Protein 6WUG (pdb70)

Sequence (312 aa):
MLREFSFYDVPPAHVPPVSEPLEIACYSLSRDRELLLDDSKLSYYYPPPLFSDLNTGFPNRFHPPKSDPDPISIVKDVLMTKGIQMNSSFLTWRGLITKIMCAPLDPRNHWETYLVMDPTSGIIMMEERTNQDRMCYWGYKFEAISTLPEIWDAQDVVPDEQYCSIVKINIGKSKLILAGEVDCIWDKKPENPNLHYVELKTSKKYPLENYGMRKKLLKYWAQSFLLGIGRIIIGFRDDNGILIEMKELFTHQIPKMLRPYFKPNDWTPNRLLVVLEHALEWIKQTVKQHPPSTEFTLSYTGGSKLVLRQII

Structure (mmCIF, N/CA/C/O backbone):
data_6WUG
#
_entry.id   6WUG
#
_cell.length_a   100.594
_cell.length_b   59.978
_cell.length_c   72.545
_cell.angle_alpha   90.00
_cell.angle_beta   104.67
_cell.angle_gamma   90.00
#
_symmetry.space_group_name_H-M   'C 1 2 1'
#
loop_
_entity.id
_entity.type
_entity.pdbx_description
1 polymer 'Decapping nuclease din1'
2 non-polymer 'MAGNESIUM ION'
3 non-polymer '[(2R,3S,4R,5R)-5-(6-amino-9H-purin-9-yl)-4-hydroxy-3-(phosphonooxy)tetrahydrofuran-2-yl]methyl (2R,3S,4S)-5-(7,8-dimethyl-2,4-dioxo-3,4-dihydrobenzo[g]pteridin-10(2H)-yl)-2,3,4-trihydroxypentyl dihydrogen diphosphate (non-preferred name)'
4 non-polymer 1,2-ETHANEDIOL
5 water water
#
loop_
_atom_site.group_PDB
_atom_site.id
_atom_site.type_symbol
_atom_site.label_atom_id
_atom_site.label_alt_id
_atom_site.label_comp_id
_atom_site.label_asym_id
_atom_site.label_entity_id
_atom_site.label_seq_id
_atom_site.pdbx_PDB_ins_code
_atom_site.Cartn_x
_atom_site.Cartn_y
_atom_site.Cartn_z
_atom_site.occupancy
_atom_site.B_iso_or_equiv
_atom_site.auth_seq_id
_atom_site.auth_comp_id
_atom_site.auth_asym_id
_atom_site.auth_atom_id
_atom_site.pdbx_PDB_model_num
ATOM 1 N N . MET A 1 21 ? 2.983 11.051 42.008 1.00 39.31 1 MET A N 1
ATOM 2 C CA . MET A 1 21 ? 4.014 12.040 41.686 1.00 41.94 1 MET A CA 1
ATOM 3 C C . MET A 1 21 ? 4.691 11.737 40.340 1.00 42.02 1 MET A C 1
ATOM 4 O O . MET A 1 21 ? 5.295 10.681 40.163 1.00 39.91 1 MET A O 1
ATOM 9 N N . LEU A 1 22 ? 4.599 12.677 39.404 1.00 38.53 2 LEU A N 1
ATOM 10 C CA . LEU A 1 22 ? 5.134 12.504 38.059 1.00 42.73 2 LEU A CA 1
ATOM 11 C C . LEU A 1 22 ? 6.224 13.529 37.784 1.00 42.37 2 LEU A C 1
ATOM 12 O O . LEU A 1 22 ? 6.179 14.654 38.280 1.00 36.18 2 LEU A O 1
ATOM 17 N N . ARG A 1 23 ? 7.205 13.124 36.985 1.00 40.06 3 ARG A N 1
ATOM 18 C CA . ARG A 1 23 ? 8.189 14.034 36.417 1.00 39.91 3 ARG A CA 1
ATOM 19 C C . ARG A 1 23 ? 8.000 14.000 34.911 1.00 42.56 3 ARG A C 1
ATOM 20 O O . ARG A 1 23 ? 7.836 12.919 34.333 1.00 40.01 3 ARG A O 1
ATOM 28 N N . GLU A 1 24 ? 7.997 15.172 34.279 1.00 44.49 4 GLU A N 1
ATOM 29 C CA . GLU A 1 24 ? 7.672 15.280 32.867 1.00 41.65 4 GLU A CA 1
ATOM 30 C C . GLU A 1 24 ? 8.772 16.016 32.121 1.00 45.40 4 GLU A C 1
ATOM 31 O O . GLU A 1 24 ? 9.408 16.930 32.664 1.00 39.34 4 GLU A O 1
ATOM 37 N N . PHE A 1 25 ? 8.996 15.598 30.879 1.00 45.01 5 PHE A N 1
ATOM 38 C CA . PHE A 1 25 ? 9.977 16.222 29.997 1.00 42.78 5 PHE A CA 1
ATOM 39 C C . PHE A 1 25 ? 9.276 16.630 28.715 1.00 45.62 5 PHE A C 1
ATOM 40 O O . PHE A 1 25 ? 8.585 15.816 28.093 1.00 41.67 5 PHE A O 1
ATOM 48 N N . SER A 1 26 ? 9.443 17.891 28.329 1.00 44.54 6 SER A N 1
ATOM 49 C CA . SER A 1 26 ? 8.728 18.480 27.210 1.00 49.12 6 SER A CA 1
ATOM 50 C C . SER A 1 26 ? 9.644 18.472 26.002 1.00 50.34 6 SER A C 1
ATOM 51 O O . SER A 1 26 ? 10.758 19.002 26.075 1.00 49.10 6 SER A O 1
ATOM 54 N N . PHE A 1 27 ? 9.186 17.883 24.893 1.00 45.47 7 PHE A N 1
ATOM 55 C CA . PHE A 1 27 ? 9.978 17.979 23.672 1.00 50.25 7 PHE A CA 1
ATOM 56 C C . PHE A 1 27 ? 10.239 19.434 23.317 1.00 53.73 7 PHE A C 1
ATOM 57 O O . PHE A 1 27 ? 11.358 19.806 22.950 1.00 57.44 7 PHE A O 1
ATOM 65 N N . TYR A 1 28 ? 9.213 20.269 23.437 1.00 57.00 8 TYR A N 1
ATOM 66 C CA . TYR A 1 28 ? 9.235 21.627 22.915 1.00 59.76 8 TYR A CA 1
ATOM 67 C C . TYR A 1 28 ? 9.769 22.650 23.911 1.00 61.31 8 TYR A C 1
ATOM 68 O O . TYR A 1 28 ? 10.010 23.798 23.525 1.00 62.32 8 TYR A O 1
ATOM 77 N N . ASP A 1 29 ? 9.987 22.260 25.170 1.00 57.53 9 ASP A N 1
ATOM 78 C CA . ASP A 1 29 ? 10.735 23.099 26.100 1.00 55.44 9 ASP A CA 1
ATOM 79 C C . ASP A 1 29 ? 12.224 23.119 25.803 1.00 60.35 9 ASP A C 1
ATOM 80 O O . ASP A 1 29 ? 12.947 23.896 26.436 1.00 59.58 9 ASP A O 1
ATOM 85 N N . VAL A 1 30 ? 12.714 22.278 24.896 1.00 56.01 10 VAL A N 1
ATOM 86 C CA . VAL A 1 30 ? 14.151 22.253 24.637 1.00 56.97 10 VAL A CA 1
ATOM 87 C C . VAL A 1 30 ? 14.494 23.412 23.709 1.00 58.51 10 VAL A C 1
ATOM 88 O O . VAL A 1 30 ? 13.928 23.524 22.611 1.00 57.81 10 VAL A O 1
ATOM 92 N N . PRO A 1 31 ? 15.407 24.286 24.111 1.00 58.33 11 PRO A N 1
ATOM 93 C CA . PRO A 1 31 ? 15.771 25.421 23.270 1.00 61.82 11 PRO A CA 1
ATOM 94 C C . PRO A 1 31 ? 16.512 24.952 22.034 1.00 63.62 11 PRO A C 1
ATOM 95 O O . PRO A 1 31 ? 17.081 23.849 22.025 1.00 59.68 11 PRO A O 1
ATOM 99 N N . PRO A 1 32 ? 16.522 25.751 20.969 1.00 66.19 12 PRO A N 1
ATOM 100 C CA . PRO A 1 32 ? 17.383 25.432 19.822 1.00 63.42 12 PRO A CA 1
ATOM 101 C C . PRO A 1 32 ? 18.841 25.459 20.246 1.00 61.90 12 PRO A C 1
ATOM 102 O O . PRO A 1 32 ? 19.345 26.473 20.727 1.00 65.51 12 PRO A O 1
ATOM 106 N N . ALA A 1 33 ? 19.516 24.327 20.081 1.00 64.61 13 ALA A N 1
ATOM 107 C CA . ALA A 1 33 ? 20.887 24.170 20.534 1.00 58.92 13 ALA A CA 1
ATOM 108 C C . ALA A 1 33 ? 21.751 23.681 19.382 1.00 63.01 13 ALA A C 1
ATOM 109 O O . ALA A 1 33 ? 21.256 23.290 18.322 1.00 60.35 13 ALA A O 1
ATOM 111 N N . HIS A 1 34 ? 23.060 23.711 19.601 1.00 66.07 14 HIS A N 1
ATOM 112 C CA . HIS A 1 34 ? 23.978 23.090 18.660 1.00 66.05 14 HIS A CA 1
ATOM 113 C C . HIS A 1 34 ? 23.871 21.575 18.773 1.00 58.93 14 HIS A C 1
ATOM 114 O O . HIS A 1 34 ? 23.685 21.034 19.867 1.00 51.89 14 HIS A O 1
ATOM 121 N N . VAL A 1 35 ? 23.980 20.892 17.638 1.00 52.82 15 VAL A N 1
ATOM 122 C CA . VAL A 1 35 ? 23.856 19.431 17.681 1.00 50.92 15 VAL A CA 1
ATOM 123 C C . VAL A 1 35 ? 24.912 18.869 18.626 1.00 46.74 15 VAL A C 1
ATOM 124 O O . VAL A 1 35 ? 26.085 19.287 18.565 1.00 44.45 15 VAL A O 1
ATOM 128 N N . PRO A 1 36 ? 24.566 17.946 19.528 1.00 43.04 16 PRO A N 1
ATOM 129 C CA . PRO A 1 36 ? 25.564 17.447 20.469 1.00 41.47 16 PRO A CA 1
ATOM 130 C C . PRO A 1 36 ? 26.600 16.595 19.761 1.00 42.51 16 PRO A C 1
ATOM 131 O O . PRO A 1 36 ? 26.329 16.016 18.697 1.00 44.24 16 PRO A O 1
ATOM 135 N N . PRO A 1 37 ? 27.811 16.508 20.302 1.00 40.21 17 PRO A N 1
ATOM 136 C CA . PRO A 1 37 ? 28.783 15.560 19.757 1.00 42.64 17 PRO A CA 1
ATOM 137 C C . PRO A 1 37 ? 28.318 14.134 20.003 1.00 43.27 17 PRO A C 1
ATOM 138 O O . PRO A 1 37 ? 27.723 13.823 21.040 1.00 41.97 17 PRO A O 1
ATOM 142 N N . VAL A 1 38 ? 28.591 13.270 19.034 1.00 38.74 18 VAL A N 1
ATOM 143 C CA . VAL A 1 38 ? 28.274 11.852 19.129 1.00 38.51 18 VAL A CA 1
ATOM 144 C C . VAL A 1 38 ? 29.507 11.086 18.694 1.00 37.92 18 VAL A C 1
ATOM 145 O O . VAL A 1 38 ? 29.985 11.277 17.571 1.00 38.22 18 VAL A O 1
ATOM 149 N N . SER A 1 39 ? 30.009 10.214 19.564 1.00 36.52 19 SER A N 1
ATOM 150 C CA . SER A 1 39 ? 31.197 9.443 19.235 1.00 41.39 19 SER A CA 1
ATOM 151 C C . SER A 1 39 ? 30.880 8.349 18.209 1.00 39.10 19 SER A C 1
ATOM 152 O O . SER A 1 39 ? 29.730 7.948 18.008 1.00 35.52 19 SER A O 1
ATOM 155 N N . GLU A 1 40 ? 31.921 7.896 17.524 1.00 40.98 20 GLU A N 1
ATOM 156 C CA . GLU A 1 40 ? 31.804 6.730 16.659 1.00 35.99 20 GLU A CA 1
ATOM 157 C C . GLU A 1 40 ? 31.483 5.501 17.502 1.00 35.78 20 GLU A C 1
ATOM 158 O O . GLU A 1 40 ? 32.287 5.131 18.363 1.00 34.86 20 GLU A O 1
ATOM 164 N N . PRO A 1 41 ? 30.347 4.840 17.295 1.00 30.72 21 PRO A N 1
ATOM 165 C CA . PRO A 1 41 ? 29.992 3.701 18.156 1.00 33.42 21 PRO A CA 1
ATOM 166 C C . PRO A 1 41 ? 31.020 2.590 18.033 1.00 37.60 21 PRO A C 1
ATOM 167 O O . PRO A 1 41 ? 31.320 2.120 16.931 1.00 38.35 21 PRO A O 1
ATOM 171 N N . LEU A 1 42 ? 31.565 2.176 19.172 1.00 33.97 22 LEU A N 1
ATOM 172 C CA . LEU A 1 42 ? 32.647 1.198 19.233 1.00 35.70 22 LEU A CA 1
ATOM 173 C C . LEU A 1 42 ? 32.111 -0.136 19.733 1.00 35.34 22 LEU A C 1
ATOM 174 O O . LEU A 1 42 ? 31.591 -0.220 20.852 1.00 30.17 22 LEU A O 1
ATOM 179 N N . GLU A 1 43 ? 32.264 -1.187 18.932 1.00 34.80 23 GLU A N 1
ATOM 180 C CA . GLU A 1 43 ? 31.818 -2.496 19.388 1.00 35.28 23 GLU A CA 1
ATOM 181 C C . GLU A 1 43 ? 32.734 -2.995 20.503 1.00 38.21 23 GLU A C 1
ATOM 182 O O . GLU A 1 43 ? 33.959 -2.995 20.359 1.00 33.85 23 GLU A O 1
ATOM 188 N N . ILE A 1 44 ? 32.143 -3.385 21.634 1.00 27.78 24 ILE A N 1
ATOM 189 C CA . ILE A 1 44 ? 32.903 -3.965 22.734 1.00 35.11 24 ILE A CA 1
ATOM 190 C C . ILE A 1 44 ? 32.636 -5.454 22.908 1.00 32.76 24 ILE A C 1
ATOM 191 O O . ILE A 1 44 ? 33.447 -6.137 23.548 1.00 34.27 24 ILE A O 1
ATOM 196 N N . ALA A 1 45 ? 31.533 -5.978 22.377 1.00 32.38 25 ALA A N 1
ATOM 197 C CA . ALA A 1 45 ? 31.246 -7.405 22.426 1.00 32.60 25 ALA A CA 1
ATOM 198 C C . ALA A 1 45 ? 30.201 -7.714 21.362 1.00 32.78 25 ALA A C 1
ATOM 199 O O . ALA A 1 45 ? 29.515 -6.820 20.865 1.00 33.62 25 ALA A O 1
ATOM 201 N N . CYS A 1 46 ? 30.086 -8.992 21.012 1.00 30.96 26 CYS A N 1
ATOM 202 C CA . CYS A 1 46 ? 29.012 -9.424 20.129 1.00 29.63 26 CYS A CA 1
ATOM 203 C C . CYS A 1 46 ? 28.581 -10.811 20.563 1.00 27.37 26 CYS A C 1
ATOM 204 O O . CYS A 1 46 ? 29.288 -11.495 21.306 1.00 33.93 26 CYS A O 1
ATOM 207 N N . TYR A 1 47 ? 27.419 -11.232 20.063 1.00 28.32 27 TYR A N 1
ATOM 208 C CA . TYR A 1 47 ? 26.966 -12.595 20.279 1.00 30.53 27 TYR A CA 1
ATOM 209 C C . TYR A 1 47 ? 25.934 -12.984 19.223 1.00 28.99 27 TYR A C 1
ATOM 210 O O . TYR A 1 47 ? 25.388 -12.138 18.506 1.00 29.29 27 TYR A O 1
ATOM 219 N N . SER A 1 48 ? 25.721 -14.288 19.101 1.00 27.43 28 SER A N 1
ATOM 220 C CA . SER A 1 48 ? 24.751 -14.853 18.178 1.00 29.83 28 SER A CA 1
ATOM 221 C C . SER A 1 48 ? 23.654 -15.562 18.961 1.00 31.21 28 SER A C 1
ATOM 222 O O . SER A 1 48 ? 23.889 -16.051 20.063 1.00 33.76 28 SER A O 1
ATOM 225 N N . LEU A 1 49 ? 22.462 -15.632 18.371 1.00 32.28 29 LEU A N 1
ATOM 226 C CA . LEU A 1 49 ? 21.350 -16.427 18.890 1.00 32.33 29 LEU A CA 1
ATOM 227 C C . LEU A 1 49 ? 21.000 -17.475 17.848 1.00 40.33 29 LEU A C 1
ATOM 228 O O . LEU A 1 49 ? 20.595 -17.122 16.734 1.00 36.02 29 LEU A O 1
ATOM 233 N N . SER A 1 50 ? 21.154 -18.753 18.204 1.00 37.17 30 SER A N 1
ATOM 234 C CA . SER A 1 50 ? 20.767 -19.846 17.321 1.00 40.29 30 SER A CA 1
ATOM 235 C C . SER A 1 50 ? 19.264 -19.813 17.055 1.00 44.70 30 SER A C 1
ATOM 236 O O . SER A 1 50 ? 18.508 -19.051 17.667 1.00 46.47 30 SER A O 1
ATOM 239 N N . ARG A 1 51 ? 18.823 -20.668 16.134 1.00 47.16 31 ARG A N 1
ATOM 240 C CA . ARG A 1 51 ? 17.389 -20.779 15.886 1.00 51.90 31 ARG A CA 1
ATOM 241 C C . ARG A 1 51 ? 16.657 -21.276 17.125 1.00 54.70 31 ARG A C 1
ATOM 242 O O . ARG A 1 51 ? 15.505 -20.896 17.364 1.00 54.48 31 ARG A O 1
ATOM 250 N N . ASP A 1 52 ? 17.350 -22.077 17.928 1.00 50.29 32 ASP A N 1
ATOM 251 C CA . ASP A 1 52 ? 16.793 -22.684 19.136 1.00 54.57 32 ASP A CA 1
ATOM 252 C C . ASP A 1 52 ? 16.893 -21.763 20.345 1.00 53.50 32 ASP A C 1
ATOM 253 O O . ASP A 1 52 ? 16.614 -22.188 21.471 1.00 58.96 32 ASP A O 1
ATOM 258 N N . ARG A 1 53 ? 17.385 -20.549 20.078 1.00 47.43 33 ARG A N 1
ATOM 259 C CA . ARG A 1 53 ? 17.597 -19.432 21.019 1.00 46.43 33 ARG A CA 1
ATOM 260 C C . ARG A 1 53 ? 18.854 -19.563 21.875 1.00 45.61 33 ARG A C 1
ATOM 261 O O . ARG A 1 53 ? 19.082 -18.762 22.781 1.00 48.00 33 ARG A O 1
ATOM 269 N N . GLU A 1 54 ? 19.667 -20.573 21.583 1.00 38.67 34 GLU A N 1
ATOM 270 C CA . GLU A 1 54 ? 20.920 -20.725 22.288 1.00 42.30 34 GLU A CA 1
ATOM 271 C C . GLU A 1 54 ? 21.784 -19.486 22.070 1.00 40.51 34 GLU A C 1
ATOM 272 O O . GLU A 1 54 ? 22.027 -19.072 20.928 1.00 36.11 34 GLU A O 1
ATOM 278 N N . LEU A 1 55 ? 22.237 -18.879 23.165 1.00 35.39 35 LEU A N 1
ATOM 279 C CA . LEU A 1 55 ? 23.090 -17.702 23.083 1.00 36.02 35 LEU A CA 1
ATOM 280 C C . LEU A 1 55 ? 24.536 -18.157 22.972 1.00 39.01 35 LEU A C 1
ATOM 281 O O . LEU A 1 55 ? 25.067 -18.766 23.908 1.00 33.80 35 LEU A O 1
ATOM 286 N N . LEU A 1 56 ? 25.166 -17.872 21.822 1.00 30.52 36 LEU A N 1
ATOM 287 C CA . LEU A 1 56 ? 26.540 -18.256 21.563 1.00 29.79 36 LEU A CA 1
ATOM 288 C C . LEU A 1 56 ? 27.422 -17.018 21.532 1.00 30.82 36 LEU A C 1
ATOM 289 O O . LEU A 1 56 ? 27.094 -16.036 20.856 1.00 31.27 36 LEU A O 1
ATOM 294 N N . LEU A 1 57 ? 28.546 -17.075 22.243 1.00 30.90 37 LEU A N 1
ATOM 295 C CA . LEU A 1 57 ? 29.506 -15.971 22.262 1.00 34.36 37 LEU A CA 1
ATOM 296 C C . LEU A 1 57 ? 30.462 -16.108 21.073 1.00 41.16 37 LEU A C 1
ATOM 297 O O . LEU A 1 57 ? 31.665 -16.348 21.216 1.00 37.23 37 LEU A O 1
ATOM 302 N N . ASP A 1 58 ? 29.892 -15.972 19.877 1.00 36.80 38 ASP A N 1
ATOM 303 C CA . ASP A 1 58 ? 30.690 -16.010 18.650 1.00 37.00 38 ASP A CA 1
ATOM 304 C C . ASP A 1 58 ? 29.918 -15.314 17.534 1.00 44.43 38 ASP A C 1
ATOM 305 O O . ASP A 1 58 ? 28.833 -14.766 17.754 1.00 37.41 38 ASP A O 1
ATOM 310 N N . ASP A 1 59 ? 30.505 -15.339 16.325 1.00 43.50 39 ASP A N 1
ATOM 311 C CA . ASP A 1 59 ? 29.962 -14.734 15.113 1.00 41.52 39 ASP A CA 1
ATOM 312 C C . ASP A 1 59 ? 29.246 -15.714 14.220 1.00 36.93 39 ASP A C 1
ATOM 313 O O . ASP A 1 59 ? 29.027 -15.398 13.045 1.00 37.99 39 ASP A O 1
ATOM 318 N N . SER A 1 60 ? 28.959 -16.915 14.704 1.00 33.43 40 SER A N 1
ATOM 319 C CA . SER A 1 60 ? 28.388 -17.936 13.843 1.00 34.90 40 SER A CA 1
ATOM 320 C C . SER A 1 60 ? 27.088 -17.489 13.183 1.00 40.41 40 SER A C 1
ATOM 321 O O . SER A 1 60 ? 26.679 -18.089 12.183 1.00 39.81 40 SER A O 1
ATOM 324 N N . LYS A 1 61 ? 26.416 -16.466 13.711 1.00 33.05 41 LYS A N 1
ATOM 325 C CA . LYS A 1 61 ? 25.157 -16.028 13.126 1.00 33.62 41 LYS A CA 1
ATOM 326 C C . LYS A 1 61 ? 25.292 -14.752 12.309 1.00 31.88 41 LYS A C 1
ATOM 327 O O . LYS A 1 61 ? 24.291 -14.279 11.756 1.00 30.76 41 LYS A O 1
ATOM 333 N N . LEU A 1 62 ? 26.493 -14.184 12.222 1.00 27.27 42 LEU A N 1
ATOM 334 C CA . LEU A 1 62 ? 26.720 -13.058 11.322 1.00 28.86 42 LEU A CA 1
ATOM 335 C C . LEU A 1 62 ? 26.719 -13.557 9.883 1.00 31.87 42 LEU A C 1
ATOM 336 O O . LEU A 1 62 ? 27.559 -14.385 9.511 1.00 33.39 42 LEU A O 1
ATOM 341 N N . SER A 1 63 ? 25.790 -13.040 9.079 1.00 31.35 43 SER A N 1
ATOM 342 C CA . SER A 1 63 ? 25.647 -13.338 7.661 1.00 30.58 43 SER A CA 1
ATOM 343 C C . SER A 1 63 ? 26.218 -12.202 6.817 1.00 27.12 43 SER A C 1
ATOM 344 O O . SER A 1 63 ? 26.345 -11.058 7.264 1.00 26.28 43 SER A O 1
ATOM 347 N N . TYR A 1 64 ? 26.580 -12.547 5.582 1.00 27.97 44 TYR A N 1
ATOM 348 C CA . TYR A 1 64 ? 27.052 -11.590 4.585 1.00 26.09 44 TYR A CA 1
ATOM 349 C 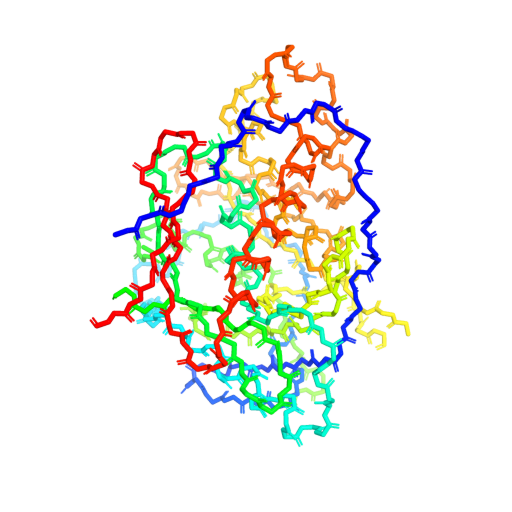C . TYR A 1 64 ? 25.907 -11.141 3.689 1.00 25.47 44 TYR A C 1
ATOM 350 O O . TYR A 1 64 ? 25.035 -11.938 3.344 1.00 29.26 44 TYR A O 1
ATOM 359 N N . TYR A 1 65 ? 25.933 -9.868 3.292 1.00 26.84 45 TYR A N 1
ATOM 360 C CA . TYR A 1 65 ? 24.970 -9.353 2.321 1.00 26.84 45 TYR A CA 1
ATOM 361 C C . TYR A 1 65 ? 25.294 -9.831 0.906 1.00 32.69 45 TYR A C 1
ATOM 362 O O . TYR A 1 65 ? 26.450 -9.781 0.472 1.00 28.86 45 TYR A O 1
ATOM 371 N N . TYR A 1 66 ? 24.260 -10.285 0.178 1.00 27.25 46 TYR A N 1
ATOM 372 C CA . TYR A 1 66 ? 24.401 -10.546 -1.253 1.00 30.01 46 TYR A CA 1
ATOM 373 C C . TYR A 1 66 ? 23.089 -10.220 -1.962 1.00 30.75 46 TYR A C 1
ATOM 374 O O . TYR A 1 66 ? 22.039 -10.771 -1.608 1.00 35.16 46 TYR A O 1
ATOM 383 N N . PRO A 1 67 ? 23.095 -9.341 -2.957 1.00 33.07 47 PRO A N 1
ATOM 384 C CA . PRO A 1 67 ? 21.825 -8.864 -3.539 1.00 31.68 47 PRO A CA 1
ATOM 385 C C . PRO A 1 67 ? 20.977 -10.016 -4.051 1.00 37.42 47 PRO A C 1
ATOM 386 O O . PRO A 1 67 ? 21.429 -10.835 -4.874 1.00 32.31 47 PRO A O 1
ATOM 390 N N . PRO A 1 68 ? 19.741 -10.125 -3.570 1.00 35.10 48 PRO A N 1
ATOM 391 C CA . PRO A 1 68 ? 18.846 -11.183 -4.044 1.00 34.02 48 PRO A CA 1
ATOM 392 C C . PRO A 1 68 ? 18.354 -10.891 -5.448 1.00 34.33 48 PRO A C 1
ATOM 393 O O . PRO A 1 68 ? 18.450 -9.752 -5.927 1.00 33.47 48 PRO A O 1
ATOM 397 N N . PRO A 1 69 ? 17.791 -11.886 -6.127 1.00 41.10 49 PRO A N 1
ATOM 398 C CA . PRO A 1 69 ? 17.289 -11.656 -7.488 1.00 44.70 49 PRO A CA 1
ATOM 399 C C . PRO A 1 69 ? 16.165 -10.630 -7.499 1.00 42.13 49 PRO A C 1
ATOM 400 O O . PRO A 1 69 ? 15.254 -10.666 -6.671 1.00 39.36 49 PRO A O 1
ATOM 404 N N . LEU A 1 70 ? 16.226 -9.714 -8.454 1.00 37.31 50 LEU A N 1
ATOM 405 C CA . LEU A 1 70 ? 15.097 -8.821 -8.663 1.00 39.29 50 LEU A CA 1
ATOM 406 C C . LEU A 1 70 ? 13.837 -9.627 -8.966 1.00 42.36 50 LEU A C 1
ATOM 407 O O . LEU A 1 70 ? 13.892 -10.719 -9.547 1.00 36.91 50 LEU A O 1
ATOM 412 N N . PHE A 1 71 ? 12.692 -9.073 -8.553 1.00 43.25 51 PHE A N 1
ATOM 413 C CA . PHE A 1 71 ? 11.372 -9.684 -8.727 1.00 37.17 51 PHE A CA 1
ATOM 414 C C . PHE A 1 71 ? 11.201 -10.945 -7.886 1.00 35.65 51 PHE A C 1
ATOM 415 O O . PHE A 1 71 ? 10.298 -11.753 -8.140 1.00 35.04 51 PHE A O 1
ATOM 423 N N . SER A 1 72 ? 12.061 -11.126 -6.885 1.00 36.89 52 SER A N 1
ATOM 424 C CA . SER A 1 72 ? 11.833 -12.146 -5.872 1.00 37.99 52 SER A CA 1
ATOM 425 C C . SER A 1 72 ? 10.476 -11.920 -5.221 1.00 35.93 52 SER A C 1
ATOM 426 O O . SER A 1 72 ? 10.079 -10.783 -4.960 1.00 37.24 52 SER A O 1
ATOM 429 N N . ASP A 1 73 ? 9.773 -13.013 -4.954 1.00 37.53 53 ASP A N 1
ATOM 430 C CA . ASP A 1 73 ? 8.440 -12.966 -4.372 1.00 40.24 53 ASP A CA 1
ATOM 431 C C . ASP A 1 73 ? 8.570 -13.116 -2.857 1.00 31.96 53 ASP A C 1
ATOM 432 O O . ASP A 1 73 ? 8.881 -14.198 -2.357 1.00 34.83 53 ASP A O 1
ATOM 437 N N . LEU A 1 74 ? 8.343 -12.029 -2.126 1.00 30.97 54 LEU A N 1
ATOM 438 C CA . LEU A 1 74 ? 8.498 -12.056 -0.680 1.00 32.45 54 LEU A CA 1
ATOM 439 C C . LEU A 1 74 ? 7.382 -12.825 0.019 1.00 33.18 54 LEU A C 1
ATOM 440 O O . LEU A 1 74 ? 7.444 -13.007 1.242 1.00 34.67 54 LEU A O 1
ATOM 445 N N . ASN A 1 75 ? 6.353 -13.264 -0.707 1.00 32.88 55 ASN A N 1
ATOM 446 C CA . ASN A 1 75 ? 5.345 -14.124 -0.090 1.00 35.89 55 ASN A CA 1
ATOM 447 C C . ASN A 1 75 ? 5.803 -15.565 0.030 1.00 38.29 55 ASN A C 1
ATOM 448 O O . ASN A 1 75 ? 5.253 -16.307 0.844 1.00 33.56 55 ASN A O 1
ATOM 453 N N . THR A 1 76 ? 6.782 -15.979 -0.773 1.00 35.17 56 THR A N 1
ATOM 454 C CA . THR A 1 76 ? 7.203 -17.371 -0.776 1.00 39.32 56 THR A CA 1
ATOM 455 C C . THR A 1 76 ? 7.565 -17.823 0.632 1.00 36.68 56 THR A C 1
ATOM 456 O O . THR A 1 76 ? 8.393 -17.205 1.305 1.00 37.39 56 THR A O 1
ATOM 460 N N . GLY A 1 77 ? 6.917 -18.902 1.081 1.00 35.32 57 GLY A N 1
ATOM 461 C CA . GLY A 1 77 ? 7.165 -19.500 2.368 1.00 35.52 57 GLY A CA 1
ATOM 462 C C . GLY A 1 77 ? 6.161 -19.110 3.436 1.00 39.63 57 GLY A C 1
ATOM 463 O O . GLY A 1 77 ? 6.138 -19.733 4.503 1.00 37.32 57 GLY A O 1
ATOM 464 N N . PHE A 1 78 ? 5.337 -18.085 3.179 1.00 38.52 58 PHE A N 1
ATOM 465 C CA . PHE A 1 78 ? 4.377 -17.618 4.178 1.00 37.83 58 PHE A CA 1
ATOM 466 C C . PHE A 1 78 ? 3.071 -18.396 4.041 1.00 37.47 58 PHE A C 1
ATOM 467 O O . PHE A 1 78 ? 2.490 -18.418 2.955 1.00 39.64 58 PHE A O 1
ATOM 475 N N . PRO A 1 79 ? 2.572 -19.044 5.100 1.00 39.31 59 PRO A N 1
ATOM 476 C CA . PRO A 1 79 ? 3.130 -19.089 6.452 1.00 40.03 59 PRO A CA 1
ATOM 477 C C . PRO A 1 79 ? 3.883 -20.387 6.811 1.00 39.63 59 PRO A C 1
ATOM 478 O O . PRO A 1 79 ? 4.443 -20.441 7.895 1.00 38.40 59 PRO A O 1
ATOM 482 N N . ASN A 1 80 ? 3.922 -21.394 5.931 1.00 45.10 60 ASN A N 1
ATOM 483 C CA . ASN A 1 80 ? 4.346 -22.727 6.365 1.00 46.75 60 ASN A CA 1
ATOM 484 C C . ASN A 1 80 ? 5.850 -22.837 6.593 1.00 45.53 60 ASN A C 1
ATOM 485 O O . ASN A 1 80 ? 6.291 -23.752 7.292 1.00 44.84 60 ASN A O 1
ATOM 490 N N . ARG A 1 81 ? 6.657 -21.969 5.991 1.00 43.25 61 ARG A N 1
ATOM 491 C CA . ARG A 1 81 ? 8.083 -21.945 6.292 1.00 44.50 61 ARG A CA 1
ATOM 492 C C . ARG A 1 81 ? 8.439 -20.882 7.324 1.00 44.08 61 ARG A C 1
ATOM 493 O O . ARG A 1 81 ? 9.624 -20.668 7.602 1.00 39.01 61 ARG A O 1
ATOM 501 N N . PHE A 1 82 ? 7.440 -20.222 7.899 1.00 36.98 62 PHE A N 1
ATOM 502 C CA . PHE A 1 82 ? 7.642 -19.073 8.770 1.00 36.67 62 PHE A CA 1
ATOM 503 C C . PHE A 1 82 ? 7.600 -19.524 10.227 1.00 41.52 62 PHE A C 1
ATOM 504 O O . PHE A 1 82 ? 6.563 -19.999 10.698 1.00 39.65 62 PHE A O 1
ATOM 512 N N . HIS A 1 83 ? 8.726 -19.388 10.933 1.00 37.26 63 HIS A N 1
ATOM 513 C CA . HIS A 1 83 ? 8.719 -19.583 12.380 1.00 39.77 63 HIS A CA 1
ATOM 514 C C . HIS A 1 83 ? 8.581 -18.229 13.059 1.00 38.48 63 HIS A C 1
ATOM 515 O O . HIS A 1 83 ? 9.562 -17.482 13.163 1.00 36.55 63 HIS A O 1
ATOM 522 N N . PRO A 1 84 ? 7.388 -17.876 13.533 1.00 41.66 64 PRO A N 1
ATOM 523 C CA . PRO A 1 84 ? 7.161 -16.515 13.989 1.00 39.19 64 PRO A CA 1
ATOM 524 C C . PRO A 1 84 ? 8.117 -16.171 15.149 1.00 35.70 64 PRO A C 1
ATOM 525 O O . PRO A 1 84 ? 8.569 -17.068 15.860 1.00 37.28 64 PRO A O 1
ATOM 529 N N . PRO A 1 85 ? 8.434 -14.898 15.302 1.00 34.38 65 PRO A N 1
ATOM 530 C CA . PRO A 1 85 ? 9.387 -14.513 16.353 1.00 34.34 65 PRO A CA 1
ATOM 531 C C . PRO A 1 85 ? 8.793 -14.697 17.739 1.00 38.09 65 PRO A C 1
ATOM 532 O O . PRO A 1 85 ? 7.578 -14.657 17.926 1.00 36.61 65 PRO A O 1
ATOM 536 N N . LYS A 1 86 ? 9.691 -14.845 18.715 1.00 42.04 66 LYS A N 1
ATOM 537 C CA . LYS A 1 86 ? 9.325 -15.167 20.098 1.00 43.99 66 LYS A CA 1
ATOM 538 C C . LYS A 1 86 ? 8.195 -14.291 20.635 1.00 46.37 66 LYS A C 1
ATOM 539 O O . LYS A 1 86 ? 7.289 -14.787 21.314 1.00 48.55 66 LYS A O 1
ATOM 545 N N . SER A 1 87 ? 8.252 -12.980 20.390 1.00 38.85 67 SER A N 1
ATOM 546 C CA . SER A 1 87 ? 7.168 -12.065 20.754 1.00 44.52 67 SER A CA 1
ATOM 547 C C . SER A 1 87 ? 7.068 -11.818 22.265 1.00 47.93 67 SER A C 1
ATOM 548 O O . SER A 1 87 ? 5.985 -11.538 22.780 1.00 40.70 67 SER A O 1
ATOM 551 N N . ASP A 1 88 ? 8.185 -11.908 22.986 1.00 48.74 68 ASP A N 1
ATOM 552 C CA . ASP A 1 88 ? 8.310 -11.447 24.362 1.00 52.22 68 ASP A CA 1
ATOM 553 C C . ASP A 1 88 ? 9.530 -10.541 24.457 1.00 48.07 68 ASP A C 1
ATOM 554 O O . ASP A 1 88 ? 10.556 -10.830 23.824 1.00 44.06 68 ASP A O 1
ATOM 559 N N . PRO A 1 89 ? 9.464 -9.449 25.226 1.00 43.53 69 PRO A N 1
ATOM 560 C CA . PRO A 1 89 ? 10.644 -8.582 25.369 1.00 38.35 69 PRO A CA 1
ATOM 561 C C . PRO A 1 89 ? 11.771 -9.304 26.086 1.00 41.17 69 PRO A C 1
ATOM 562 O O . PRO A 1 89 ? 11.541 -10.116 26.984 1.00 35.13 69 PRO A O 1
ATOM 566 N N . ASP A 1 90 ? 12.981 -8.985 25.702 1.00 33.84 70 ASP A N 1
ATOM 567 C CA . ASP A 1 90 ? 14.154 -9.606 26.295 1.00 35.42 70 ASP A CA 1
ATOM 568 C C . ASP A 1 90 ? 14.647 -8.757 27.453 1.00 36.52 70 ASP A C 1
ATOM 569 O O . ASP A 1 90 ? 14.733 -7.530 27.314 1.00 31.97 70 ASP A O 1
ATOM 574 N N . PRO A 1 91 ? 14.949 -9.361 28.602 1.00 38.07 71 PRO A N 1
ATOM 575 C CA . PRO A 1 91 ? 15.487 -8.579 29.722 1.00 37.75 71 PRO A CA 1
ATOM 576 C C . PRO A 1 91 ? 16.893 -8.108 29.395 1.00 31.72 71 PRO A C 1
ATOM 577 O O . PRO A 1 91 ? 17.696 -8.861 28.838 1.00 30.29 71 PRO A O 1
ATOM 581 N N . ILE A 1 92 ? 17.204 -6.870 29.794 1.00 29.57 72 ILE A N 1
ATOM 582 C CA . ILE A 1 92 ? 18.519 -6.296 29.497 1.00 31.70 72 ILE A CA 1
ATOM 583 C C . ILE A 1 92 ? 19.614 -6.953 30.322 1.00 31.98 72 ILE A C 1
ATOM 584 O O . ILE A 1 92 ? 20.797 -6.815 29.985 1.00 30.84 72 ILE A O 1
ATOM 589 N N . SER A 1 93 ? 19.249 -7.731 31.355 1.00 26.50 73 SER A N 1
ATOM 590 C CA . SER A 1 93 ? 20.246 -8.529 32.076 1.00 25.12 73 SER A CA 1
ATOM 591 C C . SER A 1 93 ? 21.013 -9.462 31.148 1.00 29.78 73 SER A C 1
ATOM 592 O O . SER A 1 93 ? 22.164 -9.813 31.441 1.00 30.30 73 SER A O 1
ATOM 595 N N . ILE A 1 94 ? 20.398 -9.898 30.044 1.00 29.50 74 ILE A N 1
ATOM 596 C CA . ILE A 1 94 ? 21.142 -10.700 29.060 1.00 33.73 74 ILE A CA 1
ATOM 597 C C . ILE A 1 94 ? 22.447 -10.007 28.696 1.00 26.89 74 ILE A C 1
ATOM 598 O O . ILE A 1 94 ? 23.528 -10.608 28.733 1.00 31.74 74 ILE A O 1
ATOM 603 N N . VAL A 1 95 ? 22.363 -8.718 28.365 1.00 30.44 75 VAL A N 1
ATOM 604 C CA . VAL A 1 95 ? 23.539 -7.974 27.919 1.00 29.25 75 VAL A CA 1
ATOM 605 C C . VAL A 1 95 ? 24.507 -7.756 29.070 1.00 28.98 75 VAL A C 1
ATOM 606 O O . VAL A 1 95 ? 25.715 -7.932 28.912 1.00 27.59 75 VAL A O 1
ATOM 610 N N . LYS A 1 96 ? 24.001 -7.368 30.251 1.00 31.87 76 LYS A N 1
ATOM 611 C CA . LYS A 1 96 ? 24.879 -7.297 31.414 1.00 29.60 76 LYS A CA 1
ATOM 612 C C . LYS A 1 96 ? 25.613 -8.613 31.627 1.00 28.07 76 LYS A C 1
ATOM 613 O O . LYS A 1 96 ? 26.807 -8.622 31.942 1.00 32.96 76 LYS A O 1
ATOM 619 N N . ASP A 1 97 ? 24.917 -9.737 31.466 1.00 30.08 77 ASP A N 1
ATOM 620 C CA . ASP A 1 97 ? 25.565 -11.022 31.696 1.00 28.76 77 ASP A CA 1
ATOM 621 C C . ASP A 1 97 ? 26.582 -11.337 30.605 1.00 34.80 77 ASP A C 1
ATOM 622 O O . ASP A 1 97 ? 27.617 -11.949 30.892 1.00 32.40 77 ASP A O 1
ATOM 627 N N . VAL A 1 98 ? 26.322 -10.921 29.360 1.00 31.97 78 VAL A N 1
ATOM 628 C CA . VAL A 1 98 ? 27.326 -11.107 28.306 1.00 33.06 78 VAL A CA 1
ATOM 629 C C . VAL A 1 98 ? 28.609 -10.373 28.674 1.00 32.94 78 VAL A C 1
ATOM 630 O O . VAL A 1 98 ? 29.709 -10.931 28.605 1.00 37.46 78 VAL A O 1
ATOM 634 N N . LEU A 1 99 ? 28.484 -9.109 29.080 1.00 35.66 79 LEU A N 1
ATOM 635 C CA . LEU A 1 99 ? 29.663 -8.328 29.435 1.00 34.36 79 LEU A CA 1
ATOM 636 C C . LEU A 1 99 ? 30.378 -8.921 30.645 1.00 40.50 79 LEU A C 1
ATOM 637 O O . LEU A 1 99 ? 31.614 -9.001 30.666 1.00 39.17 79 LEU A O 1
ATOM 642 N N . MET A 1 100 ? 29.615 -9.347 31.661 1.00 34.33 80 MET A N 1
ATOM 643 C CA . MET A 1 100 ? 30.210 -10.015 32.814 1.00 40.41 80 MET A CA 1
ATOM 644 C C . MET A 1 100 ? 30.949 -11.281 32.399 1.00 38.89 80 MET A C 1
ATOM 645 O O . MET A 1 100 ? 32.078 -11.523 32.839 1.00 41.86 80 MET A O 1
ATOM 650 N N . THR A 1 101 ? 30.335 -12.099 31.538 1.00 38.68 81 THR A N 1
ATOM 651 C CA . THR A 1 101 ? 30.972 -13.350 31.127 1.00 39.95 81 THR A CA 1
ATOM 652 C C . THR A 1 101 ? 32.315 -13.099 30.446 1.00 42.74 81 THR A C 1
ATOM 653 O O . THR A 1 101 ? 33.271 -13.861 30.642 1.00 41.01 81 THR A O 1
ATOM 657 N N . LYS A 1 102 ? 32.413 -12.039 29.643 1.00 39.76 82 LYS A N 1
ATOM 658 C CA . LYS A 1 102 ? 33.675 -11.700 28.991 1.00 42.30 82 LYS A CA 1
ATOM 659 C C . LYS A 1 102 ? 34.524 -10.747 29.809 1.00 43.82 82 LYS A C 1
ATOM 660 O O . LYS A 1 102 ? 35.522 -10.231 29.295 1.00 44.12 82 LYS A O 1
ATOM 666 N N . GLY A 1 103 ? 34.169 -10.520 31.070 1.00 40.27 83 GLY A N 1
ATOM 667 C CA . GLY A 1 103 ? 34.988 -9.690 31.934 1.00 42.56 83 GLY A CA 1
ATOM 668 C C . GLY A 1 103 ? 35.105 -8.250 31.500 1.00 46.20 83 GLY A C 1
ATOM 669 O O . GLY A 1 103 ? 36.145 -7.627 31.729 1.00 53.27 83 GLY A O 1
ATOM 670 N N . ILE A 1 104 ? 34.068 -7.693 30.884 1.00 42.59 84 ILE A N 1
ATOM 671 C CA . ILE A 1 104 ? 34.082 -6.306 30.437 1.00 45.86 84 ILE A CA 1
ATOM 672 C C . ILE A 1 104 ? 33.341 -5.463 31.461 1.00 52.79 84 ILE A C 1
ATOM 673 O O . ILE A 1 104 ? 32.222 -5.801 31.861 1.00 47.48 84 ILE A O 1
ATOM 678 N N . GLN A 1 105 ? 33.954 -4.366 31.878 1.00 52.53 85 GLN A N 1
ATOM 679 C CA . GLN A 1 105 ? 33.404 -3.552 32.942 1.00 57.68 85 GLN A CA 1
ATOM 680 C C . GLN A 1 105 ? 32.508 -2.459 32.375 1.00 59.07 85 GLN A C 1
ATOM 681 O O . GLN A 1 105 ? 32.826 -1.837 31.358 1.00 60.35 85 GLN A O 1
ATOM 687 N N . MET A 1 106 ? 31.381 -2.235 33.043 1.00 60.25 86 MET A N 1
ATOM 688 C CA . MET A 1 106 ? 30.385 -1.263 32.602 1.00 57.88 86 MET A CA 1
ATOM 689 C C . MET A 1 106 ? 30.676 0.058 33.295 1.00 59.65 86 MET A C 1
ATOM 690 O O . MET A 1 106 ? 30.327 0.253 34.460 1.00 64.95 86 MET A O 1
ATOM 695 N N . ASN A 1 107 ? 31.322 0.970 32.579 1.00 57.50 87 ASN A N 1
ATOM 696 C CA . ASN A 1 107 ? 31.555 2.305 33.105 1.00 59.30 87 ASN A CA 1
ATOM 697 C C . ASN A 1 107 ? 30.846 3.328 32.235 1.00 54.94 87 ASN A C 1
ATOM 698 O O . ASN A 1 107 ? 31.489 4.169 31.600 1.00 55.17 87 ASN A O 1
ATOM 703 N N . SER A 1 108 ? 29.526 3.248 32.178 1.00 39.22 88 SER A N 1
ATOM 704 C CA . SER A 1 108 ? 28.737 4.146 31.363 1.00 39.01 88 SER A CA 1
ATOM 705 C C . SER A 1 108 ? 27.543 4.621 32.179 1.00 38.30 88 SER A C 1
ATOM 706 O O . SER A 1 108 ? 27.376 4.242 33.337 1.00 43.01 88 SER A O 1
ATOM 709 N N . SER A 1 109 ? 26.715 5.463 31.563 1.00 36.36 89 SER A N 1
ATOM 710 C CA . SER A 1 109 ? 25.516 5.997 32.201 1.00 41.92 89 SER A CA 1
ATOM 711 C C . SER A 1 109 ? 24.301 5.113 31.952 1.00 42.71 89 SER A C 1
ATOM 712 O O . SER A 1 109 ? 23.509 4.874 32.872 1.00 35.58 89 SER A O 1
ATOM 715 N N . PHE A 1 110 ? 24.154 4.600 30.726 1.00 36.55 90 PHE A N 1
ATOM 716 C CA . PHE A 1 110 ? 22.988 3.817 30.335 1.00 33.87 90 PHE A CA 1
ATOM 717 C C . PHE A 1 110 ? 23.393 2.471 29.761 1.00 34.20 90 PHE A C 1
ATOM 718 O O . PHE A 1 110 ? 24.423 2.335 29.091 1.00 30.80 90 PHE A O 1
ATOM 726 N N . LEU A 1 111 ? 22.557 1.469 30.030 1.00 32.56 91 LEU A N 1
ATOM 727 C CA . LEU A 1 111 ? 22.672 0.159 29.401 1.00 33.26 91 LEU A CA 1
ATOM 728 C C . LEU A 1 111 ? 21.281 -0.215 28.927 1.00 35.46 91 LEU A C 1
ATOM 729 O O . LEU A 1 111 ? 20.350 -0.285 29.742 1.00 30.45 91 LEU A O 1
ATOM 734 N N . THR A 1 112 ? 21.122 -0.426 27.627 1.00 27.51 92 THR A N 1
ATOM 735 C CA . THR A 1 112 ? 19.807 -0.811 27.125 1.00 28.54 92 THR A CA 1
ATOM 736 C C . THR A 1 112 ? 19.915 -1.334 25.701 1.00 28.60 92 THR A C 1
ATOM 737 O O . THR A 1 112 ? 20.991 -1.338 25.090 1.00 29.68 92 THR A O 1
ATOM 741 N N . TRP A 1 113 ? 18.781 -1.813 25.188 1.00 28.21 93 TRP A N 1
ATOM 742 C CA . TRP A 1 113 ? 18.697 -2.183 23.784 1.00 30.57 93 TRP A CA 1
ATOM 743 C C . TRP A 1 113 ? 18.669 -0.926 22.923 1.00 29.39 93 TRP A C 1
ATOM 744 O O . TRP A 1 113 ? 18.009 0.070 23.257 1.00 24.80 93 TRP A O 1
ATOM 755 N N . ARG A 1 114 ? 19.406 -0.976 21.810 1.00 24.63 94 ARG A N 1
ATOM 756 C CA . ARG A 1 114 ? 19.435 0.143 20.880 1.00 23.14 94 ARG A CA 1
ATOM 757 C C . ARG A 1 114 ? 18.029 0.642 20.570 1.00 24.20 94 ARG A C 1
ATOM 758 O O . ARG A 1 114 ? 17.772 1.851 20.551 1.00 24.86 94 ARG A O 1
ATOM 766 N N . GLY A 1 115 ? 17.113 -0.281 20.283 1.00 24.73 95 GLY A N 1
ATOM 767 C CA . GLY A 1 115 ? 15.779 0.104 19.871 1.00 21.73 95 GLY A CA 1
ATOM 768 C C . GLY A 1 115 ? 15.022 0.895 20.925 1.00 24.21 95 GLY A C 1
ATOM 769 O O . GLY A 1 115 ? 14.045 1.568 20.593 1.00 25.77 95 GLY A O 1
ATOM 770 N N . LEU A 1 116 ? 15.454 0.839 22.181 1.00 26.21 96 LEU A N 1
ATOM 771 C CA . LEU A 1 116 ? 14.754 1.629 23.202 1.00 27.43 96 LEU A CA 1
ATOM 772 C C . LEU A 1 116 ? 15.244 3.077 23.199 1.00 30.78 96 LEU A C 1
ATOM 773 O O . LEU A 1 116 ? 14.481 3.995 23.516 1.00 30.07 96 LEU A O 1
ATOM 778 N N . ILE A 1 117 ? 16.497 3.314 22.789 1.00 26.66 97 ILE A N 1
ATOM 779 C CA . ILE A 1 117 ? 16.932 4.690 22.535 1.00 26.89 97 ILE A CA 1
ATOM 780 C C . ILE A 1 117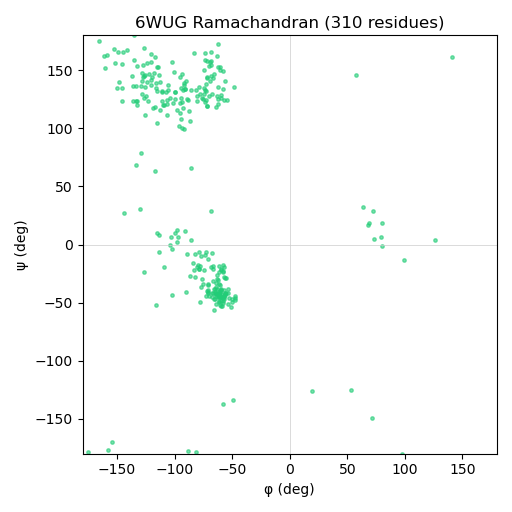 ? 16.272 5.219 21.270 1.00 30.47 97 ILE A C 1
ATOM 781 O O . ILE A 1 117 ? 15.869 6.388 21.205 1.00 27.59 97 ILE A O 1
ATOM 786 N N . THR A 1 118 ? 16.192 4.385 20.223 1.00 28.21 98 THR A N 1
ATOM 787 C CA . THR A 1 118 ? 15.462 4.808 19.037 1.00 30.57 98 THR A CA 1
ATOM 788 C C . THR A 1 118 ? 14.044 5.257 19.386 1.00 33.11 98 THR A C 1
ATOM 789 O O . THR A 1 118 ? 13.524 6.213 18.795 1.00 29.65 98 THR A O 1
ATOM 793 N N . LYS A 1 119 ? 13.390 4.566 20.321 1.00 30.00 99 LYS A N 1
ATOM 794 C CA . LYS A 1 119 ? 12.027 4.947 20.668 1.00 27.49 99 LYS A CA 1
ATOM 795 C C . LYS A 1 119 ? 12.006 6.306 21.340 1.00 26.29 99 LYS A C 1
ATOM 796 O O . LYS A 1 119 ? 11.117 7.122 21.084 1.00 35.46 99 LYS A O 1
ATOM 802 N N . ILE A 1 120 ? 12.961 6.563 22.232 1.00 26.67 100 ILE A N 1
ATOM 803 C CA . ILE A 1 120 ? 13.007 7.872 22.875 1.00 30.89 100 ILE A CA 1
ATOM 804 C C . ILE A 1 120 ? 13.321 8.924 21.835 1.00 36.41 100 ILE A C 1
ATOM 805 O O . ILE A 1 120 ? 12.646 9.953 21.730 1.00 33.69 100 ILE A O 1
ATOM 810 N N . MET A 1 121 ? 14.326 8.645 21.007 1.00 28.75 101 MET A N 1
ATOM 811 C CA . MET A 1 121 ? 14.814 9.651 20.067 1.00 26.80 101 MET A CA 1
ATOM 812 C C . MET A 1 121 ? 13.751 10.023 19.039 1.00 33.06 101 MET A C 1
ATOM 813 O O . MET A 1 121 ? 13.634 11.191 18.647 1.00 35.49 101 MET A O 1
ATOM 818 N N . CYS A 1 122 ? 12.955 9.052 18.608 1.00 28.69 102 CYS A N 1
ATOM 819 C CA . CYS A 1 122 ? 12.003 9.243 17.530 1.00 27.70 102 CYS A CA 1
ATOM 820 C C . CYS A 1 122 ? 10.586 9.519 18.028 1.00 37.54 102 CYS A C 1
ATOM 821 O O . CYS A 1 122 ? 9.668 9.655 17.209 1.00 39.64 102 CYS A O 1
ATOM 824 N N . ALA A 1 123 ? 10.386 9.604 19.339 1.00 33.28 103 ALA A N 1
ATOM 825 C CA . ALA A 1 123 ? 9.038 9.838 19.850 1.00 38.84 103 ALA A CA 1
ATOM 826 C C . ALA A 1 123 ? 8.413 11.104 19.271 1.00 40.73 103 ALA A C 1
ATOM 827 O O . ALA A 1 123 ? 7.233 11.050 18.884 1.00 46.54 103 ALA A O 1
ATOM 829 N N . PRO A 1 124 ? 9.125 12.228 19.131 1.00 33.90 104 PRO A N 1
ATOM 830 C CA . PRO A 1 124 ? 8.518 13.400 18.477 1.00 41.89 104 PRO A CA 1
ATOM 831 C C . PRO A 1 124 ? 7.970 13.112 17.094 1.00 50.75 104 PRO A C 1
ATOM 832 O O . PRO A 1 124 ? 7.012 13.773 16.671 1.00 48.10 104 PRO A O 1
ATOM 836 N N . LEU A 1 125 ? 8.544 12.134 16.381 1.00 45.99 105 LEU A N 1
ATOM 837 C CA . LEU A 1 125 ? 8.107 11.772 15.039 1.00 49.34 105 LEU A CA 1
ATOM 838 C C . LEU A 1 125 ? 6.859 10.909 15.021 1.00 55.64 105 LEU A C 1
ATOM 839 O O . LEU A 1 125 ? 6.192 10.836 13.984 1.00 56.76 105 LEU A O 1
ATOM 844 N N . ASP A 1 126 ? 6.554 10.229 16.122 1.00 54.18 106 ASP A N 1
ATOM 845 C CA . ASP A 1 126 ? 5.624 9.101 16.131 1.00 59.15 106 ASP A CA 1
ATOM 846 C C . ASP A 1 126 ? 4.647 9.242 17.290 1.00 63.78 106 ASP A C 1
ATOM 847 O O . ASP A 1 126 ? 4.681 8.454 18.242 1.00 60.97 106 ASP A O 1
ATOM 852 N N . PRO A 1 127 ? 3.757 10.234 17.242 1.00 63.31 107 PRO A N 1
ATOM 853 C CA . PRO A 1 127 ? 2.764 10.363 18.318 1.00 65.16 107 PRO A CA 1
ATOM 854 C C . PRO A 1 127 ? 1.882 9.135 18.460 1.00 67.52 107 PRO A C 1
ATOM 855 O O . PRO A 1 127 ? 1.333 8.904 19.545 1.00 69.24 107 PRO A O 1
ATOM 859 N N . ARG A 1 128 ? 1.758 8.326 17.406 1.00 69.13 108 ARG A N 1
ATOM 860 C CA . ARG A 1 128 ? 0.908 7.140 17.440 1.00 70.00 108 ARG A CA 1
ATOM 861 C C . ARG A 1 128 ? 1.525 5.981 18.212 1.00 69.79 108 ARG A C 1
ATOM 862 O O . ARG A 1 128 ? 0.788 5.147 18.756 1.00 68.92 108 ARG A O 1
ATOM 870 N N . ASN A 1 129 ? 2.853 5.868 18.251 1.00 67.43 109 ASN A N 1
ATOM 871 C CA . ASN A 1 129 ? 3.476 4.680 18.834 1.00 63.18 109 ASN A CA 1
ATOM 872 C C . ASN A 1 129 ? 3.738 4.937 20.311 1.00 60.00 109 ASN A C 1
ATOM 873 O O . ASN A 1 129 ? 4.717 5.592 20.689 1.00 55.35 109 ASN A O 1
ATOM 878 N N . HIS A 1 130 ? 2.853 4.424 21.153 1.00 60.66 110 HIS A N 1
ATOM 879 C CA . HIS A 1 130 ? 2.963 4.567 22.595 1.00 52.75 110 HIS A CA 1
ATOM 880 C C . HIS A 1 130 ? 3.760 3.403 23.165 1.00 48.93 110 HIS A C 1
ATOM 881 O O . HIS A 1 130 ? 3.600 2.256 22.740 1.00 49.77 110 HIS A O 1
ATOM 888 N N . TRP A 1 131 ? 4.612 3.700 24.139 1.00 44.43 111 TRP A N 1
ATOM 889 C CA . TRP A 1 131 ? 5.490 2.683 24.685 1.00 42.75 111 TRP A CA 1
ATOM 890 C C . TRP A 1 131 ? 5.770 2.990 26.146 1.00 36.62 111 TRP A C 1
ATOM 891 O O . TRP A 1 131 ? 5.526 4.098 26.629 1.00 38.10 111 TRP A O 1
ATOM 902 N N . GLU A 1 132 ? 6.311 1.994 26.846 1.00 37.47 112 GLU A N 1
ATOM 903 C CA . GLU A 1 132 ? 6.707 2.168 28.237 1.00 35.29 112 GLU A CA 1
ATOM 904 C C . GLU A 1 132 ? 7.943 1.327 28.500 1.00 29.57 112 GLU A C 1
ATOM 905 O O . GLU A 1 132 ? 7.991 0.167 28.092 1.00 33.45 112 GLU A O 1
ATOM 911 N N . THR A 1 133 ? 8.937 1.905 29.168 1.00 29.78 113 THR A N 1
ATOM 912 C CA . THR A 1 133 ? 10.115 1.160 29.587 1.00 31.71 113 THR A CA 1
ATOM 913 C C . THR A 1 133 ? 10.283 1.209 31.099 1.00 36.10 113 THR A C 1
ATOM 914 O O . THR A 1 133 ? 9.657 2.028 31.791 1.00 35.18 113 THR A O 1
ATOM 918 N N . TYR A 1 134 ? 11.116 0.295 31.607 1.00 32.23 114 TYR A N 1
ATOM 919 C CA . TYR A 1 134 ? 11.442 0.187 33.027 1.00 36.63 114 TYR A CA 1
ATOM 920 C C . TYR A 1 134 ? 12.917 0.483 33.224 1.00 34.88 114 TYR A C 1
ATOM 921 O O . TYR A 1 134 ? 13.768 -0.061 32.504 1.00 32.62 114 TYR A O 1
ATOM 930 N N . LEU A 1 135 ? 13.218 1.334 34.193 1.00 26.28 115 LEU A N 1
ATOM 931 C CA . LEU A 1 135 ? 14.582 1.732 34.487 1.00 29.62 115 LEU A CA 1
ATOM 932 C C . LEU A 1 135 ? 14.940 1.375 35.916 1.00 38.76 115 LEU A C 1
ATOM 933 O O . LEU A 1 135 ? 14.119 1.516 36.837 1.00 37.18 115 LEU A O 1
ATOM 938 N N . VAL A 1 136 ? 16.178 0.932 36.098 1.00 36.64 116 VAL A N 1
ATOM 939 C CA . VAL A 1 136 ? 16.708 0.734 37.436 1.00 39.72 116 VAL A CA 1
ATOM 940 C C . VAL A 1 136 ? 18.206 0.976 37.381 1.00 39.12 116 VAL A C 1
ATOM 941 O O . VAL A 1 136 ? 18.889 0.501 36.463 1.00 33.20 116 VAL A O 1
ATOM 945 N N . MET A 1 137 ? 18.713 1.730 38.356 1.00 31.47 117 MET A N 1
ATOM 946 C CA . MET A 1 137 ? 20.152 1.893 38.512 1.00 33.53 117 MET A CA 1
ATOM 947 C C . MET A 1 137 ? 20.756 0.690 39.231 1.00 45.07 117 MET A C 1
ATOM 948 O O . MET A 1 137 ? 20.295 0.287 40.308 1.00 41.44 117 MET A O 1
ATOM 953 N N . ASP A 1 138 ? 21.781 0.111 38.620 1.00 40.45 118 ASP A N 1
ATOM 954 C CA . ASP A 1 138 ? 22.463 -1.048 39.175 1.00 38.65 118 ASP A CA 1
ATOM 955 C C . ASP A 1 138 ? 23.354 -0.607 40.331 1.00 44.25 118 ASP A C 1
ATOM 956 O O . ASP A 1 138 ? 24.181 0.293 40.150 1.00 45.73 118 ASP A O 1
ATOM 961 N N . PRO A 1 139 ? 23.211 -1.188 41.528 1.00 42.57 119 PRO A N 1
ATOM 962 C CA . PRO A 1 139 ? 23.933 -0.637 42.687 1.00 44.13 119 PRO A CA 1
ATOM 963 C C . PRO A 1 139 ? 25.437 -0.787 42.605 1.00 47.26 119 PRO A C 1
ATOM 964 O O . PRO A 1 139 ? 26.153 0.080 43.118 1.00 49.29 119 PRO A O 1
ATOM 968 N N . THR A 1 140 ? 25.954 -1.839 41.974 1.00 48.24 120 THR A N 1
ATOM 969 C CA . THR A 1 140 ? 27.403 -2.000 41.936 1.00 47.36 120 THR A CA 1
ATOM 970 C C . THR A 1 140 ? 28.041 -1.075 40.902 1.00 50.43 120 THR A C 1
ATOM 971 O O . THR A 1 140 ? 29.006 -0.361 41.204 1.00 47.25 120 THR A O 1
ATOM 975 N N . SER A 1 141 ? 27.519 -1.075 39.678 1.00 44.90 121 SER A N 1
ATOM 976 C CA . SER A 1 141 ? 28.124 -0.289 38.611 1.00 49.68 121 SER A CA 1
ATOM 977 C C . SER A 1 141 ? 27.616 1.145 38.564 1.00 47.92 121 SER A C 1
ATOM 978 O O . SER A 1 141 ? 28.340 2.030 38.096 1.00 44.68 121 SER A O 1
ATOM 981 N N . GLY A 1 142 ? 26.394 1.400 39.026 1.00 47.29 122 GLY A N 1
ATOM 982 C CA . GLY A 1 142 ? 25.809 2.717 38.890 1.00 47.02 122 GLY A CA 1
ATOM 983 C C . GLY A 1 142 ? 25.218 3.023 37.529 1.00 44.23 122 GLY A C 1
ATOM 984 O O . GLY A 1 142 ? 24.666 4.113 37.343 1.00 42.57 122 GLY A O 1
ATOM 985 N N . ILE A 1 143 ? 25.300 2.096 36.575 1.00 36.85 123 ILE A N 1
ATOM 986 C CA . ILE A 1 143 ? 24.686 2.314 35.273 1.00 34.76 123 ILE A CA 1
ATOM 987 C C . ILE A 1 143 ? 23.175 2.168 35.381 1.00 32.94 123 ILE A C 1
ATOM 988 O O . ILE A 1 143 ? 22.654 1.401 36.201 1.00 34.38 123 ILE A O 1
ATOM 993 N N . ILE A 1 144 ? 22.461 2.893 34.529 1.00 32.80 124 ILE A N 1
ATOM 994 C CA . ILE A 1 144 ? 21.002 2.864 34.511 1.00 37.15 124 ILE A CA 1
ATOM 995 C C . ILE A 1 144 ? 20.549 1.851 33.458 1.00 36.35 124 ILE A C 1
ATOM 996 O O . ILE A 1 144 ? 20.738 2.058 32.257 1.00 32.48 124 ILE A O 1
ATOM 1001 N N . MET A 1 145 ? 19.931 0.764 33.902 1.00 30.38 125 MET A N 1
ATOM 1002 C CA . MET A 1 145 ? 19.489 -0.283 32.996 1.00 37.63 125 MET A CA 1
ATOM 1003 C C . MET A 1 145 ? 18.052 -0.041 32.564 1.00 35.35 125 MET A C 1
ATOM 1004 O O . MET A 1 145 ? 17.194 0.316 33.374 1.00 31.82 125 MET A O 1
ATOM 1009 N N . MET A 1 146 ? 17.782 -0.245 31.287 1.00 28.00 126 MET A N 1
ATOM 1010 C CA . MET A 1 146 ? 16.442 0.019 30.785 1.00 31.30 126 MET A CA 1
ATOM 1011 C C . MET A 1 146 ? 15.976 -1.136 29.917 1.00 33.47 126 MET A C 1
ATOM 1012 O O . MET A 1 146 ? 16.738 -1.649 29.084 1.00 30.85 126 MET A O 1
ATOM 1017 N N . GLU A 1 147 ? 14.722 -1.543 30.115 1.00 28.13 127 GLU A N 1
ATOM 1018 C CA . GLU A 1 147 ? 14.181 -2.666 29.361 1.00 25.02 127 GLU A CA 1
ATOM 1019 C C . GLU A 1 147 ? 12.672 -2.517 29.248 1.00 33.93 127 GLU A C 1
ATOM 1020 O O . GLU A 1 147 ? 12.049 -1.682 29.921 1.00 31.84 127 GLU A O 1
ATOM 1026 N N . GLU A 1 148 ? 12.084 -3.339 28.389 1.00 28.84 128 GLU A N 1
ATOM 1027 C CA . GLU A 1 148 ? 10.639 -3.458 28.337 1.00 32.31 128 GLU A CA 1
ATOM 1028 C C . GLU A 1 148 ? 10.204 -4.715 29.082 1.00 35.86 128 GLU A C 1
ATOM 1029 O O . GLU A 1 148 ? 10.932 -5.709 29.141 1.00 33.46 128 GLU A O 1
ATOM 1035 N N . ARG A 1 149 ? 9.014 -4.642 29.674 1.00 38.52 129 ARG A N 1
ATOM 1036 C CA . ARG A 1 149 ? 8.398 -5.781 30.340 1.00 39.86 129 ARG A CA 1
ATOM 1037 C C . ARG A 1 149 ? 6.992 -6.070 29.842 1.00 44.98 129 ARG A C 1
ATOM 1038 O O . ARG A 1 149 ? 6.542 -7.215 29.967 1.00 56.33 129 ARG A O 1
ATOM 1046 N N . THR A 1 150 ? 6.302 -5.082 29.275 1.00 50.22 130 THR A N 1
ATOM 1047 C CA . THR A 1 150 ? 4.965 -5.186 28.681 1.00 66.96 130 THR A CA 1
ATOM 1048 C C . THR A 1 150 ? 4.151 -6.401 29.132 1.00 71.03 130 THR A C 1
ATOM 1049 O O . THR A 1 150 ? 4.061 -7.408 28.425 1.00 75.73 130 THR A O 1
ATOM 1053 N N . ASN A 1 158 ? 3.526 -8.202 14.521 1.00 43.81 138 ASN A N 1
ATOM 1054 C CA . ASN A 1 158 ? 4.921 -8.535 14.223 1.00 47.83 138 ASN A CA 1
ATOM 1055 C C . ASN A 1 158 ? 5.070 -9.850 13.440 1.00 43.41 138 ASN A C 1
ATOM 1056 O O . ASN A 1 158 ? 6.186 -10.291 13.173 1.00 40.66 138 ASN A O 1
ATOM 1061 N N . GLN A 1 159 ? 3.945 -10.481 13.066 1.00 42.69 139 GLN A N 1
ATOM 1062 C CA . GLN A 1 159 ? 4.030 -11.714 12.289 1.00 40.83 139 GLN A CA 1
ATOM 1063 C C . GLN A 1 159 ? 2.910 -11.839 11.258 1.00 33.25 139 GLN A C 1
ATOM 1064 O O . GLN A 1 159 ? 2.545 -12.956 10.873 1.00 37.81 139 GLN A O 1
ATOM 1070 N N . ASP A 1 160 ? 2.383 -10.722 10.781 1.00 31.74 140 ASP A N 1
ATOM 1071 C CA . ASP A 1 160 ? 1.474 -10.759 9.654 1.00 34.52 140 ASP A CA 1
ATOM 1072 C C . ASP A 1 160 ? 2.273 -10.856 8.354 1.00 34.26 140 ASP A C 1
ATOM 1073 O O . ASP A 1 160 ? 3.509 -10.911 8.355 1.00 31.08 140 ASP A O 1
ATOM 1078 N N . ARG A 1 161 ? 1.562 -10.862 7.229 1.00 31.34 141 ARG A N 1
ATOM 1079 C CA . ARG A 1 161 ? 2.254 -10.955 5.940 1.00 31.95 141 ARG A CA 1
ATOM 1080 C C . ARG A 1 161 ? 3.201 -9.776 5.716 1.00 34.10 141 ARG A C 1
ATOM 10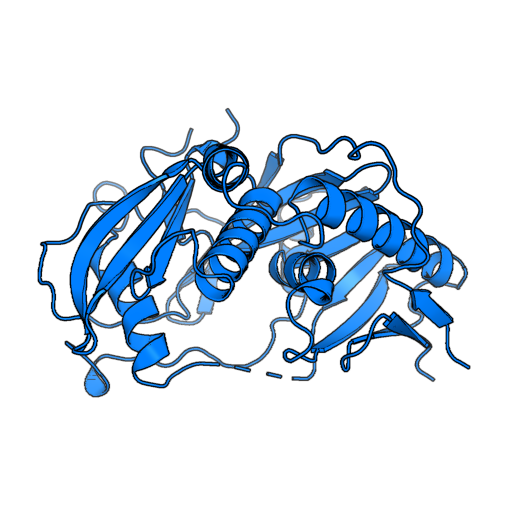81 O O . ARG A 1 161 ? 4.266 -9.945 5.109 1.00 32.77 141 ARG A O 1
ATOM 1089 N N . MET A 1 162 ? 2.840 -8.579 6.187 1.00 35.43 142 MET A N 1
ATOM 1090 C CA . MET A 1 162 ? 3.701 -7.405 5.994 1.00 38.60 142 MET A CA 1
ATOM 1091 C C . MET A 1 162 ? 5.062 -7.590 6.662 1.00 37.29 142 MET A C 1
ATOM 1092 O O . MET A 1 162 ? 6.104 -7.302 6.064 1.00 33.42 142 MET A O 1
ATOM 1097 N N . CYS A 1 163 ? 5.065 -8.028 7.929 1.00 30.18 143 CYS A N 1
ATOM 1098 C CA . CYS A 1 163 ? 6.326 -8.296 8.618 1.00 32.40 143 CYS A CA 1
ATOM 1099 C C . CYS A 1 163 ? 7.071 -9.465 7.994 1.00 31.97 143 CYS A C 1
ATOM 1100 O O . CYS A 1 163 ? 8.307 -9.447 7.919 1.00 32.87 143 CYS A O 1
ATOM 1103 N N . TYR A 1 164 ? 6.348 -10.504 7.563 1.00 29.26 144 TYR A N 1
ATOM 1104 C CA . TYR A 1 164 ? 7.005 -11.618 6.897 1.00 29.99 144 TYR A CA 1
ATOM 1105 C C . TYR A 1 164 ? 7.820 -11.133 5.710 1.00 30.13 144 TYR A C 1
ATOM 1106 O O . TYR A 1 164 ? 8.915 -11.646 5.450 1.00 33.00 144 TYR A O 1
ATOM 1115 N N . TRP A 1 165 ? 7.277 -10.191 4.935 1.00 29.23 145 TRP A N 1
ATOM 1116 C CA . TRP A 1 165 ? 8.031 -9.686 3.784 1.00 28.57 145 TRP A CA 1
ATOM 1117 C C . TRP A 1 165 ? 9.372 -9.124 4.225 1.00 33.30 145 TRP A C 1
ATOM 1118 O O . TRP A 1 165 ? 10.380 -9.253 3.513 1.00 30.15 145 TRP A O 1
ATOM 1129 N N . GLY A 1 166 ? 9.389 -8.443 5.371 1.00 28.84 146 GLY A N 1
ATOM 1130 C CA . GLY A 1 166 ? 10.614 -7.929 5.952 1.00 30.62 146 GLY A CA 1
ATOM 1131 C C . GLY A 1 166 ? 11.577 -9.031 6.351 1.00 33.72 146 GLY A C 1
ATOM 1132 O O . GLY A 1 166 ? 12.750 -9.004 5.965 1.00 28.14 146 GLY A O 1
ATOM 1133 N N . TYR A 1 167 ? 11.090 -10.013 7.118 1.00 31.20 147 TYR A N 1
ATOM 1134 C CA . TYR A 1 167 ? 11.927 -11.149 7.494 1.00 30.81 147 TYR A CA 1
ATOM 1135 C C . TYR A 1 167 ? 12.413 -11.904 6.267 1.00 28.06 147 TYR A C 1
ATOM 1136 O O . TYR A 1 167 ? 13.579 -12.312 6.203 1.00 28.33 147 TYR A O 1
ATOM 1145 N N . LYS A 1 168 ? 11.524 -12.116 5.294 1.00 26.00 148 LYS A N 1
ATOM 1146 C CA . LYS A 1 168 ? 11.881 -12.853 4.084 1.00 28.89 148 LYS A CA 1
ATOM 1147 C C . LYS A 1 168 ? 12.947 -12.122 3.281 1.00 29.65 148 LYS A C 1
ATOM 1148 O O . LYS A 1 168 ? 13.865 -12.752 2.735 1.00 31.58 148 LYS A O 1
ATOM 1154 N N . PHE A 1 169 ? 12.826 -10.795 3.162 1.00 26.45 149 PHE A N 1
ATOM 1155 C CA . PHE A 1 169 ? 13.844 -10.029 2.434 1.00 28.34 149 PHE A CA 1
ATOM 1156 C C . PHE A 1 169 ? 15.208 -10.170 3.102 1.00 29.87 149 PHE A C 1
ATOM 1157 O O . PHE A 1 169 ? 16.235 -10.312 2.429 1.00 29.44 149 PHE A O 1
ATOM 1165 N N . GLU A 1 170 ? 15.235 -10.139 4.436 1.00 29.13 150 GLU A N 1
ATOM 1166 C CA . GLU A 1 170 ? 16.472 -10.399 5.174 1.00 29.97 150 GLU A CA 1
ATOM 1167 C C . GLU A 1 170 ? 17.008 -11.804 4.870 1.00 36.58 150 GLU A C 1
ATOM 1168 O O . GLU A 1 170 ? 18.200 -11.980 4.571 1.00 32.08 150 GLU A O 1
ATOM 1174 N N . ALA A 1 171 ? 16.125 -12.808 4.867 1.00 33.88 151 ALA A N 1
ATOM 1175 C CA . ALA A 1 171 ? 16.544 -14.174 4.575 1.00 29.06 151 ALA A CA 1
ATOM 1176 C C . ALA A 1 171 ? 17.152 -14.286 3.181 1.00 29.43 151 ALA A C 1
ATOM 1177 O O . ALA A 1 171 ? 18.253 -14.819 3.023 1.00 33.93 151 ALA A O 1
ATOM 1179 N N . ILE A 1 172 ? 16.456 -13.800 2.147 1.00 29.80 152 ILE A N 1
ATOM 1180 C CA . ILE A 1 172 ? 16.962 -14.037 0.789 1.00 32.52 152 ILE A CA 1
ATOM 1181 C C . ILE A 1 172 ? 18.126 -13.127 0.436 1.00 34.16 152 ILE A C 1
ATOM 1182 O O . ILE A 1 172 ? 18.786 -13.349 -0.599 1.00 32.03 152 ILE A O 1
ATOM 1187 N N . SER A 1 173 ? 18.417 -12.118 1.262 1.00 27.78 153 SER A N 1
ATOM 1188 C CA . SER A 1 173 ? 19.476 -11.156 0.961 1.00 30.50 153 SER A CA 1
ATOM 1189 C C . SER A 1 173 ? 20.766 -11.462 1.709 1.00 26.01 153 SER A C 1
ATOM 1190 O O . SER A 1 173 ? 21.695 -10.657 1.685 1.00 24.87 153 SER A O 1
ATOM 1193 N N . THR A 1 174 ? 20.860 -12.610 2.358 1.00 25.75 154 THR A N 1
ATOM 1194 C CA . THR A 1 174 ? 22.012 -12.890 3.191 1.00 25.15 154 THR A CA 1
ATOM 1195 C C . THR A 1 174 ? 22.489 -14.303 2.934 1.00 27.12 154 THR A C 1
ATOM 1196 O O . THR A 1 174 ? 21.741 -15.164 2.466 1.00 32.50 154 THR A O 1
ATOM 1200 N N . LEU A 1 175 ? 23.752 -14.515 3.282 1.00 26.99 155 LEU A N 1
ATOM 1201 C CA . LEU A 1 175 ? 24.465 -15.752 3.102 1.00 29.25 155 LEU A CA 1
ATOM 1202 C C . LEU A 1 175 ? 25.229 -16.013 4.392 1.00 27.77 155 LEU A C 1
ATOM 1203 O O . LEU A 1 175 ? 26.034 -15.170 4.815 1.00 28.87 155 LEU A O 1
ATOM 1208 N N . PRO A 1 176 ? 25.022 -17.151 5.035 1.00 30.73 156 PRO A N 1
ATOM 1209 C CA . PRO A 1 176 ? 25.767 -17.454 6.258 1.00 32.76 156 PRO A CA 1
ATOM 1210 C C . PRO A 1 176 ? 27.238 -17.679 5.955 1.00 34.34 156 PRO A C 1
ATOM 1211 O O . PRO A 1 176 ? 27.654 -17.845 4.805 1.00 32.69 156 PRO A O 1
ATOM 1215 N N . GLU A 1 177 ? 28.040 -17.664 7.016 1.00 34.78 157 GLU A N 1
ATOM 1216 C CA . GLU A 1 177 ? 29.388 -18.197 6.897 1.00 41.03 157 GLU A CA 1
ATOM 1217 C C . GLU A 1 177 ? 29.280 -19.663 6.496 1.00 39.39 157 GLU A C 1
ATOM 1218 O O . GLU A 1 177 ? 28.521 -20.429 7.098 1.00 32.11 157 GLU A O 1
ATOM 1224 N N . ILE A 1 178 ? 30.000 -20.043 5.441 1.00 35.97 158 ILE A N 1
ATOM 1225 C CA . ILE A 1 178 ? 30.005 -21.412 4.941 1.00 37.66 158 ILE A CA 1
ATOM 1226 C C . ILE A 1 178 ? 31.390 -22.034 5.060 1.00 39.13 158 ILE A C 1
ATOM 1227 O O . ILE A 1 178 ? 31.556 -23.110 5.641 1.00 36.12 158 ILE A O 1
ATOM 1232 N N . TRP A 1 179 ? 32.403 -21.350 4.538 1.00 40.42 159 TRP A N 1
ATOM 1233 C CA . TRP A 1 179 ? 33.742 -21.928 4.472 1.00 41.66 159 TRP A CA 1
ATOM 1234 C C . TRP A 1 179 ? 34.236 -22.344 5.849 1.00 46.42 159 TRP A C 1
ATOM 1235 O O . TRP A 1 179 ? 34.770 -23.447 6.017 1.00 43.14 159 TRP A O 1
ATOM 1246 N N . ASP A 1 180 ? 34.056 -21.478 6.847 1.00 45.83 160 ASP A N 1
ATOM 1247 C CA . ASP A 1 180 ? 34.525 -21.725 8.203 1.00 48.64 160 ASP A CA 1
ATOM 1248 C C . ASP A 1 180 ? 33.408 -22.150 9.149 1.00 45.83 160 ASP A C 1
ATOM 1249 O O . ASP A 1 180 ? 33.656 -22.291 10.348 1.00 51.49 160 ASP A O 1
ATOM 1254 N N . ALA A 1 181 ? 32.199 -22.374 8.641 1.00 47.62 161 ALA A N 1
ATOM 1255 C CA . ALA A 1 181 ? 31.086 -22.855 9.465 1.00 44.82 161 ALA A CA 1
ATOM 1256 C C . ALA A 1 181 ? 31.416 -24.179 10.156 1.00 56.95 161 ALA A C 1
ATOM 1257 O O . ALA A 1 181 ? 31.954 -25.099 9.533 1.00 53.94 161 ALA A O 1
ATOM 1259 N N . GLN A 1 193 ? 13.791 -21.608 1.895 1.00 65.12 173 GLN A N 1
ATOM 1260 C CA . GLN A 1 193 ? 14.320 -21.988 3.197 1.00 61.42 173 GLN A CA 1
ATOM 1261 C C . GLN A 1 193 ? 13.485 -21.362 4.308 1.00 56.77 173 GLN A C 1
ATOM 1262 O O . GLN A 1 193 ? 12.741 -20.411 4.077 1.00 52.32 173 GLN A O 1
ATOM 1268 N N . ASP A 1 194 ? 13.610 -21.911 5.513 1.00 53.74 174 ASP A N 1
ATOM 1269 C CA . ASP A 1 194 ? 12.799 -21.451 6.626 1.00 51.15 174 ASP A CA 1
ATOM 1270 C C . ASP A 1 194 ? 13.200 -20.036 7.037 1.00 46.35 174 ASP A C 1
ATOM 1271 O O . ASP A 1 194 ? 14.365 -19.639 6.948 1.00 43.26 174 ASP A O 1
ATOM 1276 N N . VAL A 1 195 ? 12.205 -19.264 7.454 1.00 34.03 175 VAL A N 1
ATOM 1277 C CA . VAL A 1 195 ? 12.383 -17.880 7.862 1.00 32.46 175 VAL A CA 1
ATOM 1278 C C . VAL A 1 195 ? 12.257 -17.871 9.376 1.00 34.88 175 VAL A C 1
ATOM 1279 O O . VAL A 1 195 ? 11.187 -18.174 9.913 1.00 33.89 175 VAL A O 1
ATOM 1283 N N . VAL A 1 196 ? 13.364 -17.604 10.063 1.00 33.33 176 VAL A N 1
ATOM 1284 C CA . VAL A 1 196 ? 13.459 -17.784 11.509 1.00 33.17 176 VAL A CA 1
ATOM 1285 C C . VAL A 1 196 ? 14.005 -16.495 12.111 1.00 35.69 176 VAL A C 1
ATOM 1286 O O . VAL A 1 196 ? 15.205 -16.405 12.419 1.00 33.91 176 VAL A O 1
ATOM 1290 N N . PRO A 1 197 ? 13.162 -15.473 12.275 1.00 33.73 177 PRO A N 1
ATOM 1291 C CA . PRO A 1 197 ? 13.641 -14.186 12.809 1.00 33.04 177 PRO A CA 1
ATOM 1292 C C . PRO A 1 197 ? 14.258 -14.279 14.196 1.00 34.48 177 PRO A C 1
ATOM 1293 O O . PRO A 1 197 ? 14.987 -13.360 14.589 1.00 31.86 177 PRO A O 1
ATOM 1297 N N . ASP A 1 198 ? 13.956 -15.332 14.968 1.00 32.70 178 ASP A N 1
ATOM 1298 C CA . ASP A 1 198 ? 14.587 -15.514 16.271 1.00 29.07 178 ASP A CA 1
ATOM 1299 C C . ASP A 1 198 ? 16.094 -15.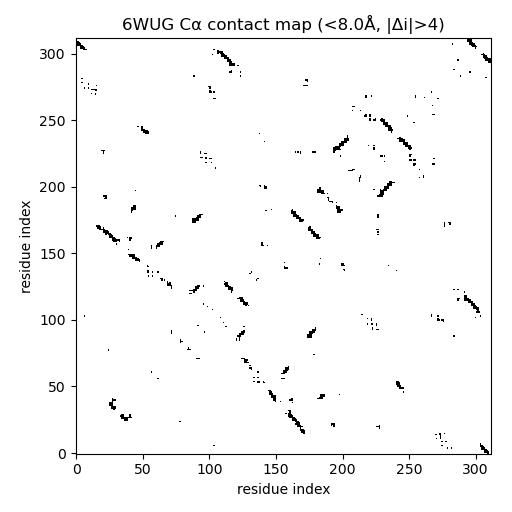714 16.165 1.00 32.94 178 ASP A C 1
ATOM 1300 O O . ASP A 1 198 ? 16.827 -15.420 17.114 1.00 32.85 178 ASP A O 1
ATOM 1305 N N . GLU A 1 199 ? 16.582 -16.230 15.043 1.00 30.01 179 GLU A N 1
ATOM 1306 C CA . GLU A 1 199 ? 18.019 -16.365 14.851 1.00 35.56 179 GLU A CA 1
ATOM 1307 C C . GLU A 1 199 ? 18.612 -14.997 14.517 1.00 31.86 179 GLU A C 1
ATOM 1308 O O . GLU A 1 199 ? 18.144 -14.324 13.592 1.00 34.81 179 GLU A O 1
ATOM 1314 N N . GLN A 1 200 ? 19.626 -14.574 15.274 1.00 29.38 180 GLN A N 1
ATOM 1315 C CA . GLN A 1 200 ? 20.075 -13.193 15.209 1.00 29.38 180 GLN A CA 1
ATOM 1316 C C . GLN A 1 200 ? 21.549 -13.097 15.552 1.00 28.14 180 GLN A C 1
ATOM 1317 O O . GLN A 1 200 ? 22.121 -13.958 16.227 1.00 29.66 180 GLN A O 1
ATOM 1323 N N . TYR A 1 201 ? 22.156 -12.029 15.051 1.00 25.43 181 TYR A N 1
ATOM 1324 C CA . TYR A 1 201 ? 23.475 -11.579 15.457 1.00 28.75 181 TYR A CA 1
ATOM 1325 C C . TYR A 1 201 ? 23.327 -10.212 16.104 1.00 29.32 181 TYR A C 1
ATOM 1326 O O . TYR A 1 201 ? 22.580 -9.358 15.604 1.00 30.31 181 TYR A O 1
ATOM 1335 N N A CYS A 1 202 ? 24.060 -10.001 17.197 0.67 27.47 182 CYS A N 1
ATOM 1336 C CA A CYS A 1 202 ? 23.904 -8.821 18.035 0.67 30.97 182 CYS A CA 1
ATOM 1337 C C A CYS A 1 202 ? 25.248 -8.140 18.254 0.67 27.68 182 CYS A C 1
ATOM 1338 O O A CYS A 1 202 ? 26.229 -8.779 18.648 0.67 25.81 182 CYS A O 1
ATOM 1348 N N . SER A 1 203 ? 25.285 -6.835 18.019 1.00 27.82 183 SER A N 1
ATOM 1349 C CA . SER A 1 203 ? 26.446 -6.029 18.354 1.00 27.96 183 SER A CA 1
ATOM 1350 C C . SER A 1 203 ? 26.175 -5.176 19.586 1.00 27.56 183 SER A C 1
ATOM 1351 O O . SER A 1 203 ? 25.132 -4.520 19.673 1.00 28.09 183 SER A O 1
ATOM 1354 N N . ILE A 1 204 ? 27.160 -5.107 20.484 1.00 26.29 184 ILE A N 1
ATOM 1355 C CA . ILE A 1 204 ? 27.100 -4.260 21.681 1.00 33.64 184 ILE A CA 1
ATOM 1356 C C . ILE A 1 204 ? 28.135 -3.148 21.548 1.00 29.47 184 ILE A C 1
ATOM 1357 O O . ILE A 1 204 ? 29.341 -3.419 21.565 1.00 32.06 184 ILE A O 1
ATOM 1362 N N . VAL A 1 205 ? 27.677 -1.898 21.470 1.00 28.49 185 VAL A N 1
ATOM 1363 C CA . VAL A 1 205 ? 28.556 -0.754 21.240 1.00 31.39 185 VAL A CA 1
ATOM 1364 C C . VAL A 1 205 ? 28.573 0.179 22.451 1.00 36.53 185 VAL A C 1
ATOM 1365 O O . VAL A 1 205 ? 27.623 0.241 23.239 1.00 31.45 185 VAL A O 1
ATOM 1369 N N . LYS A 1 206 ? 29.688 0.897 22.605 1.00 34.41 186 LYS A N 1
ATOM 1370 C CA . LYS A 1 206 ? 29.749 2.091 23.443 1.00 36.58 186 LYS A CA 1
ATOM 1371 C C . LYS A 1 206 ? 29.515 3.281 22.527 1.00 37.74 186 LYS A C 1
ATOM 1372 O O . LYS A 1 206 ? 30.195 3.419 21.506 1.00 32.94 186 LYS A O 1
ATOM 1378 N N . ILE A 1 207 ? 28.543 4.120 22.859 1.00 31.34 187 ILE A N 1
ATOM 1379 C CA . ILE A 1 207 ? 28.338 5.352 22.108 1.00 30.13 187 ILE A CA 1
ATOM 1380 C C . ILE A 1 207 ? 28.085 6.477 23.106 1.00 36.29 187 ILE A C 1
ATOM 1381 O O . ILE A 1 207 ? 27.386 6.288 24.113 1.00 32.35 187 ILE A O 1
ATOM 1386 N N . ASN A 1 208 ? 28.713 7.625 22.861 1.00 28.64 188 ASN A N 1
ATOM 1387 C CA . ASN A 1 208 ? 28.557 8.816 23.692 1.00 35.48 188 ASN A CA 1
ATOM 1388 C C . ASN A 1 208 ? 27.701 9.819 22.931 1.00 42.07 188 ASN A C 1
ATOM 1389 O O . ASN A 1 208 ? 28.028 10.186 21.790 1.00 36.61 188 ASN A O 1
ATOM 1394 N N . ILE A 1 209 ? 26.608 10.248 23.549 1.00 32.68 189 ILE A N 1
ATOM 1395 C CA . ILE A 1 209 ? 25.735 11.267 22.987 1.00 32.20 189 ILE A CA 1
ATOM 1396 C C . ILE A 1 209 ? 25.801 12.465 23.923 1.00 43.00 189 ILE A C 1
ATOM 1397 O O . ILE A 1 209 ? 25.206 12.449 25.012 1.00 40.40 189 ILE A O 1
ATOM 1402 N N . GLY A 1 210 ? 26.520 13.504 23.504 1.00 41.48 190 GLY A N 1
ATOM 1403 C CA . GLY A 1 210 ? 26.815 14.592 24.420 1.00 41.63 190 GLY A CA 1
ATOM 1404 C C . GLY A 1 210 ? 27.450 14.050 25.682 1.00 47.98 190 GLY A C 1
ATOM 1405 O O . GLY A 1 210 ? 28.441 13.311 25.636 1.00 46.91 190 GLY A O 1
ATOM 1406 N N . LYS A 1 211 ? 26.853 14.382 26.825 1.00 47.17 191 LYS A N 1
ATOM 1407 C CA . LYS A 1 211 ? 27.377 14.004 28.130 1.00 48.74 191 LYS A CA 1
ATOM 1408 C C . LYS A 1 211 ? 27.005 12.587 28.560 1.00 52.57 191 LYS A C 1
ATOM 1409 O O . LYS A 1 211 ? 27.521 12.115 29.580 1.00 52.63 191 LYS A O 1
ATOM 1415 N N . SER A 1 212 ? 26.135 11.901 27.820 1.00 45.28 192 SER A N 1
ATOM 1416 C CA . SER A 1 212 ? 25.658 10.576 28.204 1.00 44.51 192 SER A CA 1
ATOM 1417 C C . SER A 1 212 ? 26.488 9.496 27.516 1.00 43.19 192 SER A C 1
ATOM 1418 O O . SER A 1 212 ? 26.572 9.463 26.282 1.00 40.31 192 SER A O 1
ATOM 1421 N N . LYS A 1 213 ? 27.111 8.627 28.312 1.00 40.30 193 LYS A N 1
ATOM 1422 C CA . LYS A 1 213 ? 27.795 7.451 27.793 1.00 38.58 193 LYS A CA 1
ATOM 1423 C C . LYS A 1 213 ? 26.824 6.279 27.821 1.00 40.19 193 LYS A C 1
ATOM 1424 O O . LYS A 1 213 ? 26.265 5.955 28.877 1.00 34.73 193 LYS A O 1
ATOM 1430 N N . LEU A 1 214 ? 26.594 5.663 26.669 1.00 30.97 194 LEU A N 1
ATOM 1431 C CA . LEU A 1 214 ? 25.618 4.586 26.571 1.00 33.11 194 LEU A CA 1
ATOM 1432 C C . LEU A 1 214 ? 26.280 3.299 26.121 1.00 34.59 194 LEU A C 1
ATOM 1433 O O . LEU A 1 214 ? 27.175 3.313 25.273 1.00 32.73 194 LEU A O 1
ATOM 1438 N N . ILE A 1 215 ? 25.807 2.178 26.662 1.00 33.62 195 ILE A N 1
ATOM 1439 C CA . ILE A 1 215 ? 26.120 0.859 26.121 1.00 32.88 195 ILE A CA 1
ATOM 1440 C C . ILE A 1 215 ? 24.846 0.326 25.484 1.00 32.26 195 ILE A C 1
ATOM 1441 O O . ILE A 1 215 ? 23.831 0.170 26.163 1.00 29.94 195 ILE A O 1
ATOM 1446 N N . LEU A 1 216 ? 24.884 0.046 24.187 1.00 26.13 196 LEU A N 1
ATOM 1447 C CA . LEU A 1 216 ? 23.672 -0.315 23.462 1.00 24.32 196 LEU A CA 1
ATOM 1448 C C . LEU A 1 216 ? 23.888 -1.647 22.767 1.00 33.19 196 LEU A C 1
ATOM 1449 O O . LEU A 1 216 ? 24.932 -1.866 22.136 1.00 31.33 196 LEU A O 1
ATOM 1454 N N . ALA A 1 217 ? 22.899 -2.520 22.864 1.00 27.66 197 ALA A N 1
ATOM 1455 C CA . ALA A 1 217 ? 22.900 -3.800 22.172 1.00 31.67 197 ALA A CA 1
ATOM 1456 C C . ALA A 1 217 ? 21.827 -3.749 21.090 1.00 32.72 197 ALA A C 1
ATOM 1457 O O . ALA A 1 217 ? 20.701 -3.320 21.355 1.00 27.06 197 ALA A O 1
ATOM 1459 N N . GLY A 1 218 ? 22.179 -4.139 19.866 1.00 23.16 198 GLY A N 1
ATOM 1460 C CA . GLY A 1 218 ? 21.218 -4.131 18.778 1.00 27.17 198 GLY A CA 1
ATOM 1461 C C . GLY A 1 218 ? 21.464 -5.280 17.820 1.00 27.78 198 GLY A C 1
ATOM 1462 O O . GLY A 1 218 ? 22.571 -5.802 17.733 1.00 26.29 198 GLY A O 1
ATOM 1463 N N . GLU A 1 219 ? 20.405 -5.680 17.106 1.00 23.18 199 GLU A N 1
ATOM 1464 C CA . GLU A 1 219 ? 20.523 -6.734 16.108 1.00 26.03 199 GLU A CA 1
ATOM 1465 C C . GLU A 1 219 ? 21.144 -6.190 14.816 1.00 21.98 199 GLU A C 1
ATOM 1466 O O . GLU A 1 219 ? 20.756 -5.127 14.323 1.00 23.78 199 GLU A O 1
ATOM 1472 N N . VAL A 1 220 ? 22.086 -6.944 14.260 1.00 24.81 200 VAL A N 1
ATOM 1473 C CA . VAL A 1 220 ? 22.762 -6.608 13.002 1.00 26.58 200 VAL A CA 1
ATOM 1474 C C . VAL A 1 220 ? 22.306 -7.608 11.952 1.00 24.86 200 VAL A C 1
ATOM 1475 O O . VAL A 1 220 ? 22.438 -8.819 12.159 1.00 26.78 200 VAL A O 1
ATOM 1479 N N . ASP A 1 221 ? 21.745 -7.101 10.841 1.00 23.46 201 ASP A N 1
ATOM 1480 C CA . ASP A 1 221 ? 21.137 -7.958 9.827 1.00 23.36 201 ASP A CA 1
ATOM 1481 C C . ASP A 1 221 ? 22.195 -8.746 9.059 1.00 25.44 201 ASP A C 1
ATOM 1482 O O . ASP A 1 221 ? 22.003 -9.928 8.762 1.00 24.87 201 ASP A O 1
ATOM 1487 N N . CYS A 1 222 ? 23.311 -8.116 8.730 1.00 23.81 202 CYS A N 1
ATOM 1488 C CA . CYS A 1 222 ? 24.351 -8.836 7.998 1.00 25.72 202 CYS A CA 1
ATOM 1489 C C . CYS A 1 222 ? 25.548 -7.897 7.862 1.00 29.69 202 CYS A C 1
ATOM 1490 O O . CYS A 1 222 ? 25.533 -6.771 8.372 1.00 24.96 202 CYS A O 1
ATOM 1493 N N . ILE A 1 223 ? 26.604 -8.362 7.180 1.00 26.99 203 ILE A N 1
ATOM 1494 C CA . ILE A 1 223 ? 27.797 -7.542 7.038 1.00 25.12 203 ILE A CA 1
ATOM 1495 C C . ILE A 1 223 ? 28.163 -7.472 5.561 1.00 26.44 203 ILE A C 1
ATOM 1496 O O . ILE A 1 223 ? 27.913 -8.406 4.794 1.00 26.85 203 ILE A O 1
ATOM 1501 N N . TRP A 1 224 ? 28.727 -6.331 5.167 1.00 28.81 204 TRP A N 1
ATOM 1502 C CA . TRP A 1 224 ? 29.018 -6.064 3.764 1.00 30.19 204 TRP A CA 1
ATOM 1503 C C . TRP A 1 224 ? 30.173 -6.917 3.261 1.00 34.24 204 TRP A C 1
ATOM 1504 O O . TRP A 1 224 ? 30.164 -7.342 2.097 1.00 35.91 204 TRP A O 1
ATOM 1515 N N . ASP A 1 225 ? 31.161 -7.182 4.111 1.00 31.42 205 ASP A N 1
ATOM 1516 C CA . ASP A 1 225 ? 32.350 -7.941 3.736 1.00 38.11 205 ASP A CA 1
ATOM 1517 C C . ASP A 1 225 ? 32.913 -8.583 5.002 1.00 41.65 205 ASP A C 1
ATOM 1518 O O . ASP A 1 225 ? 32.274 -8.577 6.058 1.00 37.80 205 ASP A O 1
ATOM 1523 N N . LYS A 1 226 ? 34.113 -9.144 4.897 1.00 46.09 206 LYS A N 1
ATOM 1524 C CA . LYS A 1 226 ? 34.795 -9.753 6.040 1.00 49.79 206 LYS A CA 1
ATOM 1525 C C . LYS A 1 226 ? 34.809 -8.858 7.269 1.00 40.74 206 LYS A C 1
ATOM 1526 O O . LYS A 1 226 ? 35.111 -7.669 7.174 1.00 38.41 206 LYS A O 1
ATOM 1532 N N . LYS A 1 227 ? 34.525 -9.440 8.442 1.00 43.51 207 LYS A N 1
ATOM 1533 C CA . LYS A 1 227 ? 34.588 -8.637 9.671 1.00 42.98 207 LYS A CA 1
ATOM 1534 C C . LYS A 1 227 ? 36.044 -8.351 10.028 1.00 45.36 207 LYS A C 1
ATOM 1535 O O . LYS A 1 227 ? 36.837 -9.293 10.150 1.00 43.51 207 LYS A O 1
ATOM 1541 N N . PRO A 1 228 ? 36.448 -7.081 10.180 1.00 43.08 208 PRO A N 1
ATOM 1542 C CA . PRO A 1 228 ? 37.833 -6.696 10.487 1.00 50.90 208 PRO A CA 1
ATOM 1543 C C . PRO A 1 228 ? 38.433 -7.468 11.656 1.00 51.86 208 PRO A C 1
ATOM 1544 O O . PRO A 1 228 ? 37.676 -7.872 12.542 1.00 51.56 208 PRO A O 1
ATOM 1548 N N . GLU A 1 251 ? 40.262 -2.903 13.579 1.00 55.43 231 GLU A N 1
ATOM 1549 C CA . GLU A 1 251 ? 39.379 -1.831 13.125 1.00 59.25 231 GLU A CA 1
ATOM 1550 C C . GLU A 1 251 ? 37.947 -2.096 13.579 1.00 51.25 231 GLU A C 1
ATOM 1551 O O . GLU A 1 251 ? 37.512 -3.242 13.643 1.00 46.99 231 GLU A O 1
ATOM 1557 N N . ASN A 1 252 ? 37.220 -1.031 13.885 1.00 53.94 232 ASN A N 1
ATOM 1558 C CA . ASN A 1 252 ? 35.847 -1.175 14.370 1.00 46.69 232 ASN A CA 1
ATOM 1559 C C . ASN A 1 252 ? 34.953 -1.715 13.254 1.00 41.71 232 ASN A C 1
ATOM 1560 O O . ASN A 1 252 ? 34.943 -1.163 12.151 1.00 42.36 232 ASN A O 1
ATOM 1565 N N . PRO A 1 253 ? 34.171 -2.766 13.504 1.00 37.65 233 PRO A N 1
ATOM 1566 C CA . PRO A 1 253 ? 33.420 -3.405 12.418 1.00 37.58 233 PRO A CA 1
ATOM 1567 C C . PRO A 1 253 ? 32.135 -2.699 12.016 1.00 37.10 233 PRO A C 1
ATOM 1568 O O . PRO A 1 253 ? 31.625 -2.974 10.926 1.00 35.23 233 PRO A O 1
ATOM 1572 N N . ASN A 1 254 ? 31.582 -1.803 12.841 1.00 37.53 234 ASN A N 1
ATOM 1573 C CA . ASN A 1 254 ? 30.189 -1.416 12.636 1.00 33.71 234 ASN A CA 1
ATOM 1574 C C . ASN A 1 254 ? 29.938 -0.726 11.295 1.00 30.57 234 ASN A C 1
ATOM 1575 O O . ASN A 1 254 ? 28.883 -0.944 10.688 1.00 29.32 234 ASN A O 1
ATOM 1580 N N . LEU A 1 255 ? 30.849 0.121 10.821 1.00 30.72 235 LEU A N 1
ATOM 1581 C CA . LEU A 1 255 ? 30.665 0.687 9.483 1.00 36.46 235 LEU A CA 1
ATOM 1582 C C . LEU A 1 255 ? 30.560 -0.385 8.406 1.00 32.07 235 LEU A C 1
ATOM 1583 O O . LEU A 1 255 ? 30.026 -0.113 7.315 1.00 34.06 235 LEU A O 1
ATOM 1588 N N . HIS A 1 256 ? 31.088 -1.580 8.666 1.00 26.74 236 HIS A N 1
ATOM 1589 C CA . HIS A 1 256 ? 30.943 -2.685 7.729 1.00 26.39 236 HIS A CA 1
ATOM 1590 C C . HIS A 1 256 ? 29.562 -3.327 7.803 1.00 28.70 236 HIS A C 1
ATOM 1591 O O . HIS A 1 256 ? 29.156 -4.014 6.864 1.00 26.14 236 HIS A O 1
ATOM 1598 N N . TYR A 1 257 ? 28.828 -3.109 8.896 1.00 27.27 237 TYR A N 1
ATOM 1599 C CA . TYR A 1 257 ? 27.530 -3.737 9.060 1.00 24.60 237 TYR A CA 1
ATOM 1600 C C . TYR A 1 257 ? 26.494 -3.111 8.129 1.00 22.73 237 TYR A C 1
ATOM 1601 O O . TYR A 1 257 ? 26.618 -1.961 7.674 1.00 26.89 237 TYR A O 1
ATOM 1610 N N . VAL A 1 258 ? 25.445 -3.881 7.873 1.00 23.91 238 VAL A N 1
ATOM 1611 C CA . VAL A 1 258 ? 24.371 -3.537 6.947 1.00 21.47 238 VAL A CA 1
ATOM 1612 C C . VAL A 1 258 ? 23.032 -3.733 7.647 1.00 26.71 238 VAL A C 1
ATOM 1613 O O . VAL A 1 258 ? 22.823 -4.756 8.310 1.00 26.25 238 VAL A O 1
ATOM 1617 N N . GLU A 1 259 ? 22.121 -2.776 7.470 1.00 26.05 239 GLU A N 1
ATOM 1618 C CA . GLU A 1 259 ? 20.726 -2.926 7.889 1.00 29.44 239 GLU A CA 1
ATOM 1619 C C . GLU A 1 259 ? 19.898 -3.147 6.636 1.00 24.21 239 GLU A C 1
ATOM 1620 O O . GLU A 1 259 ? 20.083 -2.442 5.642 1.00 29.05 239 GLU A O 1
ATOM 1626 N N . LEU A 1 260 ? 19.020 -4.137 6.672 1.00 25.52 240 LEU A N 1
ATOM 1627 C CA . LEU A 1 260 ? 18.156 -4.481 5.552 1.00 23.57 240 LEU A CA 1
ATOM 1628 C C . LEU A 1 260 ? 16.729 -4.054 5.871 1.00 30.52 240 LEU A C 1
ATOM 1629 O O . LEU A 1 260 ? 16.215 -4.388 6.939 1.00 26.19 240 LEU A O 1
ATOM 1634 N N . LYS A 1 261 ? 16.082 -3.350 4.941 1.00 29.43 241 LYS A N 1
ATOM 1635 C CA . LYS A 1 261 ? 14.702 -2.906 5.120 1.00 29.64 241 LYS A CA 1
ATOM 1636 C C . LYS A 1 261 ? 13.909 -3.235 3.867 1.00 34.81 241 LYS A C 1
ATOM 1637 O O . LYS A 1 261 ? 14.473 -3.310 2.766 1.00 28.69 241 LYS A O 1
ATOM 1643 N N . THR A 1 262 ? 12.592 -3.405 4.026 1.00 29.35 242 THR A N 1
ATOM 1644 C CA . THR A 1 262 ? 11.696 -3.497 2.877 1.00 32.69 242 THR A CA 1
ATOM 1645 C C . THR A 1 262 ? 10.612 -2.441 2.993 1.00 31.46 242 THR A C 1
ATOM 1646 O O . THR A 1 262 ? 10.090 -2.190 4.086 1.00 32.20 242 THR A O 1
ATOM 1650 N N . SER A 1 263 ? 10.272 -1.829 1.864 1.00 32.54 243 SER A N 1
ATOM 1651 C CA . SER A 1 263 ? 9.371 -0.687 1.890 1.00 35.68 243 SER A CA 1
ATOM 1652 C C . SER A 1 263 ? 8.776 -0.476 0.512 1.00 37.21 243 SER A C 1
ATOM 1653 O O . SER A 1 263 ? 9.400 -0.790 -0.508 1.00 33.42 243 SER A O 1
ATOM 1656 N N . LYS A 1 264 ? 7.575 0.085 0.493 1.00 35.92 244 LYS A N 1
ATOM 1657 C CA . LYS A 1 264 ? 7.097 0.702 -0.731 1.00 40.38 244 LYS A CA 1
ATOM 1658 C C . LYS A 1 264 ? 7.868 1.997 -0.971 1.00 33.67 244 LYS A C 1
ATOM 1659 O O . LYS A 1 264 ? 8.221 2.711 -0.029 1.00 34.45 244 LYS A O 1
ATOM 1665 N N . LYS A 1 265 ? 8.138 2.301 -2.233 1.00 35.13 245 LYS A N 1
ATOM 1666 C CA . LYS A 1 265 ? 8.869 3.514 -2.576 1.00 36.85 245 LYS A CA 1
ATOM 1667 C C . LYS A 1 265 ? 7.884 4.657 -2.767 1.00 40.93 245 LYS A C 1
ATOM 1668 O O . LYS A 1 265 ? 6.934 4.541 -3.551 1.00 42.54 245 LYS A O 1
ATOM 1674 N N . TYR A 1 266 ? 8.101 5.741 -2.039 1.00 34.77 246 TYR A N 1
ATOM 1675 C CA . TYR A 1 266 ? 7.434 7.011 -2.251 1.00 38.12 246 TYR A CA 1
ATOM 1676 C C . TYR A 1 266 ? 8.470 8.085 -2.541 1.00 36.20 246 TYR A C 1
ATOM 1677 O O . TYR A 1 266 ? 9.639 7.945 -2.169 1.00 36.18 246 TYR A O 1
ATOM 1686 N N . PRO A 1 267 ? 8.075 9.173 -3.198 1.00 42.18 247 PRO A N 1
ATOM 1687 C CA . PRO A 1 267 ? 8.997 10.307 -3.361 1.00 43.83 247 PRO A CA 1
ATOM 1688 C C . PRO A 1 267 ? 9.386 10.895 -2.013 1.00 39.41 247 PRO A C 1
ATOM 1689 O O . PRO A 1 267 ? 8.635 10.810 -1.037 1.00 38.46 247 PRO A O 1
ATOM 1693 N N . LEU A 1 268 ? 10.578 11.508 -1.970 1.00 37.63 248 LEU A N 1
ATOM 1694 C CA . LEU A 1 268 ? 11.044 12.158 -0.745 1.00 39.04 248 LEU A CA 1
ATOM 1695 C C . LEU A 1 268 ? 10.205 13.376 -0.376 1.00 38.40 248 LEU A C 1
ATOM 1696 O O . LEU A 1 268 ? 10.196 13.773 0.792 1.00 40.84 248 LEU A O 1
ATOM 1701 N N . GLU A 1 269 ? 9.488 13.967 -1.336 1.00 40.89 249 GLU A N 1
ATOM 1702 C CA . GLU A 1 269 ? 8.507 15.000 -1.018 1.00 38.27 249 GLU A CA 1
ATOM 1703 C C . GLU A 1 269 ? 7.448 14.505 -0.051 1.00 40.24 249 GLU A C 1
ATOM 1704 O O . GLU A 1 269 ? 6.825 15.320 0.638 1.00 44.77 249 GLU A O 1
ATOM 1710 N N . ASN A 1 270 ? 7.223 13.195 -0.003 1.00 39.60 250 ASN A N 1
ATOM 1711 C CA . ASN A 1 270 ? 6.184 12.588 0.828 1.00 41.80 250 ASN A CA 1
ATOM 1712 C C . ASN A 1 270 ? 6.609 12.615 2.296 1.00 41.56 250 ASN A C 1
ATOM 1713 O O . ASN A 1 270 ? 7.675 12.091 2.646 1.00 37.78 250 ASN A O 1
ATOM 1718 N N . TYR A 1 271 ? 5.780 13.233 3.152 1.00 40.64 251 TYR A N 1
ATOM 1719 C CA . TYR A 1 271 ? 6.133 13.394 4.564 1.00 43.67 251 TYR A CA 1
ATOM 1720 C C . TYR A 1 271 ? 6.319 12.050 5.253 1.00 39.57 251 TYR A C 1
ATOM 1721 O O . TYR A 1 271 ? 7.242 11.882 6.057 1.00 37.27 251 TYR A O 1
ATOM 1730 N N . GLY A 1 272 ? 5.426 11.095 4.981 1.00 39.74 252 GLY A N 1
ATOM 1731 C CA . GLY A 1 272 ? 5.563 9.775 5.572 1.00 38.94 252 GLY A CA 1
ATOM 1732 C C . GLY A 1 272 ? 6.849 9.086 5.158 1.00 37.51 252 GLY A C 1
ATOM 1733 O O . GLY A 1 272 ? 7.535 8.480 5.983 1.00 35.25 252 GLY A O 1
ATOM 1734 N N . MET A 1 273 ? 7.205 9.187 3.879 1.00 34.00 253 MET A N 1
ATOM 1735 C CA . MET A 1 273 ? 8.459 8.595 3.422 1.00 35.22 253 MET A CA 1
ATOM 1736 C C . MET A 1 273 ? 9.648 9.195 4.165 1.00 34.44 253 MET A C 1
ATOM 1737 O O . MET A 1 273 ? 10.551 8.469 4.595 1.00 32.71 253 MET A O 1
ATOM 1742 N N . ARG A 1 274 ? 9.674 10.525 4.307 1.00 36.90 254 ARG A N 1
ATOM 1743 C CA . ARG A 1 274 ? 10.761 11.182 5.032 1.00 35.58 254 ARG A CA 1
ATOM 1744 C C . ARG A 1 274 ? 10.812 10.723 6.478 1.00 36.73 254 ARG A C 1
ATOM 1745 O O . ARG A 1 274 ? 11.891 10.471 7.027 1.00 33.15 254 ARG A O 1
ATOM 1753 N N . LYS A 1 275 ? 9.652 10.640 7.126 1.00 32.67 255 LYS A N 1
ATOM 1754 C CA . LYS A 1 275 ? 9.624 10.188 8.509 1.00 36.63 255 LYS A CA 1
ATOM 1755 C C . LYS A 1 275 ? 10.173 8.771 8.622 1.00 31.97 255 LYS A C 1
ATOM 1756 O O . LYS A 1 275 ? 10.927 8.458 9.554 1.00 32.03 255 LYS A O 1
ATOM 1762 N N . LYS A 1 276 ? 9.810 7.906 7.674 1.00 30.64 256 LYS A N 1
ATOM 1763 C CA . LYS A 1 276 ? 10.304 6.536 7.696 1.00 36.39 256 LYS A CA 1
ATOM 1764 C C . LYS A 1 276 ? 11.819 6.509 7.563 1.00 31.49 256 LYS A C 1
ATOM 1765 O O . LYS A 1 276 ? 12.515 5.795 8.299 1.00 28.22 256 LYS A O 1
ATOM 1771 N N . LEU A 1 277 ? 12.348 7.296 6.629 1.00 32.41 257 LEU A N 1
ATOM 1772 C CA . LEU A 1 277 ? 13.793 7.326 6.436 1.00 30.15 257 LEU A CA 1
ATOM 1773 C C . LEU A 1 277 ? 14.504 7.885 7.660 1.00 27.21 257 LEU A C 1
ATOM 1774 O O . LEU A 1 277 ? 15.591 7.422 8.026 1.00 28.30 257 LEU A O 1
ATOM 1779 N N . LEU A 1 278 ? 13.914 8.894 8.301 1.00 28.16 258 LEU A N 1
ATOM 1780 C CA . LEU A 1 278 ? 14.498 9.435 9.523 1.00 26.44 258 LEU A CA 1
ATOM 1781 C C . LEU A 1 278 ? 14.607 8.358 10.597 1.00 30.09 258 LEU A C 1
ATOM 1782 O O . LEU A 1 278 ? 15.597 8.304 11.339 1.00 28.54 258 LEU A O 1
ATOM 1787 N N . LYS A 1 279 ? 13.593 7.488 10.695 1.00 27.04 259 LYS A N 1
ATOM 1788 C CA . LYS A 1 279 ? 13.637 6.396 11.668 1.00 31.19 259 LYS A CA 1
ATOM 1789 C C . LYS A 1 279 ? 14.651 5.335 11.266 1.00 28.37 259 LYS A C 1
ATOM 1790 O O . LYS A 1 279 ? 15.360 4.790 12.119 1.00 25.54 259 LYS A O 1
ATOM 1796 N N . TYR A 1 280 ? 14.733 5.030 9.970 1.00 27.44 260 TYR A N 1
ATOM 1797 C CA . TYR A 1 280 ? 15.824 4.190 9.494 1.00 27.60 260 TYR A CA 1
ATOM 1798 C C . TYR A 1 280 ? 17.163 4.764 9.926 1.00 27.95 260 TYR A C 1
ATOM 1799 O O . TYR A 1 280 ? 18.010 4.053 10.475 1.00 27.53 260 TYR A O 1
ATOM 1808 N N . TRP A 1 281 ? 17.383 6.055 9.652 1.00 33.51 261 TRP A N 1
ATOM 1809 C CA . TRP A 1 281 ? 18.657 6.686 9.987 1.00 29.02 261 TRP A CA 1
ATOM 1810 C C . TRP A 1 281 ? 18.930 6.579 11.478 1.00 28.58 261 TRP A C 1
ATOM 1811 O O . TRP A 1 281 ? 19.993 6.108 11.909 1.00 25.65 261 TRP A O 1
ATOM 1822 N N . ALA A 1 282 ? 17.968 7.011 12.294 1.00 28.75 262 ALA A N 1
ATOM 1823 C CA . ALA A 1 282 ? 18.169 6.998 13.732 1.00 28.34 262 ALA A CA 1
ATOM 1824 C C . ALA A 1 282 ? 18.597 5.615 14.213 1.00 25.09 262 ALA A C 1
ATOM 1825 O O . ALA A 1 282 ? 19.553 5.482 14.999 1.00 22.03 262 ALA A O 1
ATOM 1827 N N . GLN A 1 283 ? 17.918 4.571 13.733 1.00 25.65 263 GLN A N 1
ATOM 1828 C CA . GLN A 1 283 ? 18.196 3.220 14.220 1.00 32.79 263 GLN A CA 1
ATOM 1829 C C . GLN A 1 283 ? 19.625 2.809 13.929 1.00 29.22 263 GLN A C 1
ATOM 1830 O O . GLN A 1 283 ? 20.337 2.304 14.811 1.00 25.10 263 GLN A O 1
ATOM 1836 N N . SER A 1 284 ? 20.057 2.998 12.686 1.00 25.93 264 SER A N 1
ATOM 1837 C CA . SER A 1 284 ? 21.378 2.544 12.296 1.00 25.53 264 SER A CA 1
ATOM 1838 C C . SER A 1 284 ? 22.472 3.445 12.843 1.00 23.77 264 SER A C 1
ATOM 1839 O O . SER A 1 284 ? 23.547 2.956 13.217 1.00 24.03 264 SER A O 1
ATOM 1842 N N . PHE A 1 285 ? 22.187 4.745 12.940 1.00 27.65 265 PHE A N 1
ATOM 1843 C CA . PHE A 1 285 ? 23.112 5.717 13.523 1.00 27.14 265 PHE A CA 1
ATOM 1844 C C . PHE A 1 285 ? 23.506 5.334 14.941 1.00 29.59 265 PHE A C 1
ATOM 1845 O O . PHE A 1 285 ? 24.684 5.439 15.330 1.00 25.26 265 PHE A O 1
ATOM 1853 N N . LEU A 1 286 ? 22.529 4.895 15.740 1.00 28.27 266 LEU A N 1
ATOM 1854 C CA . LEU A 1 286 ? 22.789 4.564 17.120 1.00 31.65 266 LEU A CA 1
ATOM 1855 C C . LEU A 1 286 ? 23.689 3.345 17.281 1.00 29.54 266 LEU A C 1
ATOM 1856 O O . LEU A 1 286 ? 24.277 3.175 18.351 1.00 27.51 266 LEU A O 1
ATOM 1861 N N . LEU A 1 287 ? 23.835 2.506 16.250 1.00 26.55 267 LEU A N 1
ATOM 1862 C CA . LEU A 1 287 ? 24.723 1.349 16.336 1.00 27.77 267 LEU A CA 1
ATOM 1863 C C . LEU A 1 287 ? 25.916 1.462 15.393 1.00 26.86 267 LEU A C 1
ATOM 1864 O O . LEU A 1 287 ? 26.655 0.485 15.243 1.00 27.10 267 LEU A O 1
ATOM 1869 N N . GLY A 1 288 ? 26.107 2.615 14.754 1.00 28.05 268 GLY A N 1
ATOM 1870 C CA . GLY A 1 288 ? 27.223 2.815 13.828 1.00 30.18 268 GLY A CA 1
ATOM 1871 C C . GLY A 1 288 ? 27.144 2.021 12.550 1.00 29.69 268 GLY A C 1
ATOM 1872 O O . GLY A 1 288 ? 28.170 1.871 11.861 1.00 34.33 268 GLY A O 1
ATOM 1873 N N . ILE A 1 289 ? 25.953 1.528 12.188 1.00 27.07 269 ILE A N 1
ATOM 1874 C CA . ILE A 1 289 ? 25.780 0.718 10.983 1.00 26.16 269 ILE A CA 1
ATOM 1875 C C . ILE A 1 289 ? 26.111 1.550 9.756 1.00 24.74 269 ILE A C 1
ATOM 1876 O O . ILE A 1 289 ? 25.547 2.631 9.546 1.00 27.24 269 ILE A O 1
ATOM 1881 N N . GLY A 1 290 ? 26.987 1.029 8.898 1.00 26.36 270 GLY A N 1
ATOM 1882 C CA . GLY A 1 290 ? 27.455 1.850 7.801 1.00 25.93 270 GLY A CA 1
ATOM 1883 C C . GLY A 1 290 ? 26.441 1.979 6.682 1.00 26.52 270 GLY A C 1
ATOM 1884 O O . GLY A 1 290 ? 26.331 3.035 6.051 1.00 29.72 270 GLY A O 1
ATOM 1885 N N . ARG A 1 291 ? 25.696 0.913 6.410 1.00 27.12 271 ARG A N 1
ATOM 1886 C CA . ARG A 1 291 ? 24.822 0.848 5.249 1.00 27.45 271 ARG A CA 1
ATOM 1887 C C . ARG A 1 291 ? 23.404 0.467 5.633 1.00 24.15 271 ARG A C 1
ATOM 1888 O O . ARG A 1 291 ? 23.198 -0.362 6.521 1.00 28.55 271 ARG A O 1
ATOM 1896 N N . ILE A 1 292 ? 22.439 1.048 4.921 1.00 28.89 272 ILE A N 1
ATOM 1897 C CA . ILE A 1 292 ? 21.035 0.638 4.959 1.00 30.59 272 ILE A CA 1
ATOM 1898 C C . ILE A 1 292 ? 20.671 0.309 3.520 1.00 32.67 272 ILE A C 1
ATOM 1899 O O . ILE A 1 292 ? 20.888 1.130 2.614 1.00 30.03 272 ILE A O 1
ATOM 1904 N N . ILE A 1 293 ? 20.200 -0.911 3.297 1.00 28.42 273 ILE A N 1
ATOM 1905 C CA . ILE A 1 293 ? 19.838 -1.387 1.978 1.00 27.75 273 ILE A CA 1
ATOM 1906 C C . ILE A 1 293 ? 18.354 -1.685 1.990 1.00 28.37 273 ILE A C 1
ATOM 1907 O O . ILE A 1 293 ? 17.890 -2.541 2.767 1.00 30.11 273 ILE A O 1
ATOM 1912 N N . ILE A 1 294 ? 17.615 -0.964 1.149 1.00 27.25 274 ILE A N 1
ATOM 1913 C CA . ILE A 1 294 ? 16.160 -1.039 1.079 1.00 32.11 274 ILE A CA 1
ATOM 1914 C C . ILE A 1 294 ? 15.770 -1.885 -0.122 1.00 31.38 274 ILE A C 1
ATOM 1915 O O . ILE A 1 294 ? 16.156 -1.583 -1.262 1.00 31.91 274 ILE A O 1
ATOM 1920 N N . GLY A 1 295 ? 15.026 -2.956 0.130 1.00 29.30 275 GLY A N 1
ATOM 1921 C CA . GLY A 1 295 ? 14.351 -3.656 -0.940 1.00 29.38 275 GLY A CA 1
ATOM 1922 C C . GLY A 1 295 ? 13.007 -3.009 -1.203 1.00 35.92 275 GLY A C 1
ATOM 1923 O O . GLY A 1 295 ? 12.084 -3.154 -0.399 1.00 29.96 275 GLY A O 1
ATOM 1924 N N . PHE A 1 296 ? 12.875 -2.278 -2.304 1.00 33.34 276 PHE A N 1
ATOM 1925 C CA . PHE A 1 296 ? 11.590 -1.675 -2.640 1.00 35.00 276 PHE A CA 1
ATOM 1926 C C . PHE A 1 296 ? 10.684 -2.745 -3.235 1.00 35.24 276 PHE A C 1
ATOM 1927 O O . PHE A 1 296 ? 11.096 -3.490 -4.125 1.00 34.59 276 PHE A O 1
ATOM 1935 N N . ARG A 1 297 ? 9.468 -2.858 -2.709 1.00 36.80 277 ARG A N 1
ATOM 1936 C CA . ARG A 1 297 ? 8.534 -3.865 -3.184 1.00 35.47 277 ARG A CA 1
ATOM 1937 C C . ARG A 1 297 ? 7.243 -3.192 -3.621 1.00 34.49 277 ARG A C 1
ATOM 1938 O O . ARG A 1 297 ? 6.927 -2.076 -3.206 1.00 37.65 277 ARG A O 1
ATOM 1946 N N . ASP A 1 298 ? 6.512 -3.871 -4.494 1.00 37.72 278 ASP A N 1
ATOM 1947 C CA . ASP A 1 298 ? 5.202 -3.400 -4.908 1.00 38.02 278 ASP A CA 1
ATOM 1948 C C . ASP A 1 298 ? 4.145 -3.931 -3.944 1.00 40.50 278 ASP A C 1
ATOM 1949 O O . ASP A 1 298 ? 4.450 -4.616 -2.965 1.00 34.86 278 ASP A O 1
ATOM 1954 N N . ASP A 1 299 ? 2.881 -3.615 -4.230 1.00 40.34 279 ASP A N 1
ATOM 1955 C CA . ASP A 1 299 ? 1.784 -3.998 -3.352 1.00 41.99 279 ASP A CA 1
ATOM 1956 C C . ASP A 1 299 ? 1.539 -5.497 -3.327 1.00 42.81 279 ASP A C 1
ATOM 1957 O O . ASP A 1 299 ? 0.880 -5.989 -2.402 1.00 39.89 279 ASP A O 1
ATOM 1962 N N . ASN A 1 300 ? 2.020 -6.218 -4.332 1.00 36.89 280 ASN A N 1
ATOM 1963 C CA . ASN A 1 300 ? 1.960 -7.670 -4.346 1.00 42.12 280 ASN A CA 1
ATOM 1964 C C . ASN A 1 300 ? 3.040 -8.314 -3.485 1.00 39.84 280 ASN A C 1
ATOM 1965 O O . ASN A 1 300 ? 3.041 -9.541 -3.343 1.00 38.59 280 ASN A O 1
ATOM 1970 N N . GLY A 1 301 ? 3.967 -7.529 -2.938 1.00 33.53 281 GLY A N 1
ATOM 1971 C CA . GLY A 1 301 ? 5.095 -8.097 -2.231 1.00 31.95 281 GLY A CA 1
ATOM 1972 C C . GLY A 1 301 ? 6.227 -8.593 -3.110 1.00 33.66 281 GLY A C 1
ATOM 1973 O O . GLY A 1 301 ? 7.045 -9.390 -2.645 1.00 36.69 281 GLY A O 1
ATOM 1974 N N . ILE A 1 302 ? 6.299 -8.161 -4.351 1.00 34.15 282 ILE A N 1
ATOM 1975 C CA . ILE A 1 302 ? 7.377 -8.548 -5.265 1.00 35.03 282 ILE A CA 1
ATOM 1976 C C . ILE A 1 302 ? 8.503 -7.530 -5.150 1.00 37.77 282 ILE A C 1
ATOM 1977 O O . ILE A 1 302 ? 8.264 -6.320 -5.160 1.00 37.68 282 ILE A O 1
ATOM 1982 N N . LEU A 1 303 ? 9.738 -8.015 -5.048 1.00 40.59 283 LEU A N 1
ATOM 1983 C CA . LEU A 1 303 ? 10.898 -7.129 -4.976 1.00 35.94 283 LEU A CA 1
ATOM 1984 C C . LEU A 1 303 ? 11.143 -6.479 -6.331 1.00 36.29 283 LEU A C 1
ATOM 1985 O O . LEU A 1 303 ? 11.410 -7.172 -7.315 1.00 41.55 283 LEU A O 1
ATOM 1990 N N . ILE A 1 304 ? 11.071 -5.153 -6.379 1.00 37.94 284 ILE A N 1
ATOM 1991 C CA . ILE A 1 304 ? 11.188 -4.398 -7.624 1.00 40.68 284 ILE A CA 1
ATOM 1992 C C . ILE A 1 304 ? 12.567 -3.771 -7.779 1.00 44.39 284 ILE A C 1
ATOM 1993 O O . ILE A 1 304 ? 13.150 -3.804 -8.866 1.00 52.53 284 ILE A O 1
ATOM 1998 N N . GLU A 1 305 ? 13.098 -3.178 -6.709 1.00 36.42 285 GLU A N 1
ATOM 1999 C CA . GLU A 1 305 ? 14.307 -2.369 -6.804 1.00 43.05 285 GLU A CA 1
ATOM 2000 C C . GLU A 1 305 ? 15.112 -2.475 -5.517 1.00 39.53 285 GLU A C 1
ATOM 2001 O O . GLU A 1 305 ? 14.546 -2.489 -4.415 1.00 37.36 285 GLU A O 1
ATOM 2007 N N . MET A 1 306 ? 16.430 -2.559 -5.669 1.00 32.84 286 MET A N 1
ATOM 2008 C CA . MET A 1 306 ? 17.366 -2.492 -4.553 1.00 39.08 286 MET A CA 1
ATOM 2009 C C . MET A 1 306 ? 17.952 -1.085 -4.459 1.00 45.72 286 MET A C 1
ATOM 2010 O O . MET A 1 306 ? 18.431 -0.545 -5.461 1.00 36.09 286 MET A O 1
ATOM 2015 N N . LYS A 1 307 ? 17.949 -0.506 -3.252 1.00 33.80 287 LYS A N 1
ATOM 2016 C CA . LYS A 1 307 ? 18.538 0.813 -3.008 1.00 30.34 287 LYS A CA 1
ATOM 2017 C C . LYS A 1 307 ? 19.550 0.713 -1.866 1.00 35.20 287 LYS A C 1
ATOM 2018 O O . LYS A 1 307 ? 19.162 0.528 -0.699 1.00 31.46 287 LYS A O 1
ATOM 2024 N N . GLU A 1 308 ? 20.841 0.871 -2.184 1.00 30.11 288 GLU A N 1
ATOM 2025 C CA . GLU A 1 308 ? 21.901 0.850 -1.172 1.00 33.35 288 GLU A CA 1
ATOM 2026 C C . GLU A 1 308 ? 22.191 2.265 -0.691 1.00 34.14 288 GLU A C 1
ATOM 2027 O O . GLU A 1 308 ? 22.643 3.104 -1.472 1.00 36.72 288 GLU A O 1
ATOM 2033 N N . LEU A 1 309 ? 21.972 2.528 0.593 1.00 27.53 289 LEU A N 1
ATOM 2034 C CA . LEU A 1 309 ? 22.275 3.832 1.170 1.00 30.85 289 LEU A CA 1
ATOM 2035 C C . LEU A 1 309 ? 23.413 3.729 2.181 1.00 32.23 289 LEU A C 1
ATOM 2036 O O . LEU A 1 309 ? 23.551 2.720 2.881 1.00 29.22 289 LEU A O 1
ATOM 2041 N N . PHE A 1 310 ? 24.234 4.778 2.261 1.00 28.54 290 PHE A N 1
ATOM 2042 C CA . PHE A 1 310 ? 25.119 4.941 3.409 1.00 27.59 290 PHE A CA 1
ATOM 2043 C C . PHE A 1 310 ? 24.329 5.656 4.488 1.00 28.34 290 PHE A C 1
ATOM 2044 O O . PHE A 1 310 ? 23.626 6.623 4.195 1.00 30.32 290 PHE A O 1
ATOM 2052 N N . THR A 1 311 ? 24.406 5.148 5.723 1.00 28.16 291 THR A N 1
ATOM 2053 C CA . THR A 1 311 ? 23.648 5.762 6.813 1.00 27.47 291 THR A CA 1
ATOM 2054 C C . THR A 1 311 ? 23.889 7.273 6.875 1.00 29.01 291 THR A C 1
ATOM 2055 O O . THR A 1 311 ? 22.943 8.064 6.825 1.00 31.52 291 THR A O 1
ATOM 2059 N N . HIS A 1 312 ? 25.156 7.697 6.943 1.00 31.66 292 HIS A N 1
ATOM 2060 C CA . HIS A 1 312 ? 25.462 9.124 7.029 1.00 34.43 292 HIS A CA 1
ATOM 2061 C C . HIS A 1 312 ? 24.892 9.924 5.861 1.00 34.21 292 HIS A C 1
ATOM 2062 O O . HIS A 1 312 ? 24.772 11.151 5.967 1.00 36.60 292 HIS A O 1
ATOM 2069 N N . GLN A 1 313 ? 24.517 9.271 4.758 1.00 31.86 293 GLN A N 1
ATOM 2070 C CA . GLN A 1 313 ? 23.964 10.009 3.625 1.00 32.72 293 GLN A CA 1
ATOM 2071 C C . GLN A 1 313 ? 22.500 10.372 3.779 1.00 31.42 293 GLN A C 1
ATOM 2072 O O . GLN A 1 313 ? 22.017 11.236 3.040 1.00 31.15 293 GLN A O 1
ATOM 2078 N N . ILE A 1 314 ? 21.754 9.695 4.660 1.00 30.33 294 ILE A N 1
ATOM 2079 C CA . ILE A 1 314 ? 20.314 9.940 4.747 1.00 29.81 294 ILE A CA 1
ATOM 2080 C C . ILE A 1 314 ? 20.016 11.369 5.197 1.00 25.51 294 ILE A C 1
ATOM 2081 O O . ILE A 1 314 ? 19.085 11.979 4.654 1.00 28.40 294 ILE A O 1
ATOM 2086 N N . PRO A 1 315 ? 20.695 11.924 6.201 1.00 27.03 295 PRO A N 1
ATOM 2087 C CA . PRO A 1 315 ? 20.435 13.338 6.519 1.00 31.34 295 PRO A CA 1
ATOM 2088 C C . PRO A 1 315 ? 20.787 14.245 5.354 1.00 28.35 295 PRO A C 1
ATOM 2089 O O . PRO A 1 315 ? 20.153 15.284 5.154 1.00 29.41 295 PRO A O 1
ATOM 2093 N N . LYS A 1 316 ? 21.769 13.857 4.557 1.00 28.57 296 LYS A N 1
ATOM 2094 C CA . LYS A 1 316 ? 22.138 14.697 3.423 1.00 26.70 296 LYS A CA 1
ATOM 2095 C C . LYS A 1 316 ? 21.083 14.622 2.330 1.00 28.00 296 LYS A C 1
ATOM 2096 O O . LYS A 1 316 ? 20.655 15.655 1.795 1.00 31.92 296 LYS A O 1
ATOM 2102 N N . MET A 1 317 ? 20.619 13.409 2.028 1.00 27.65 297 MET A N 1
ATOM 2103 C CA . MET A 1 317 ? 19.624 13.180 0.988 1.00 27.53 297 MET A CA 1
ATOM 2104 C C . MET A 1 317 ? 18.311 13.892 1.272 1.00 31.51 297 MET A C 1
ATOM 2105 O O . MET A 1 317 ? 17.637 14.328 0.331 1.00 29.81 297 MET A O 1
ATOM 2110 N N . LEU A 1 318 ? 17.925 14.010 2.553 1.00 28.88 298 LEU A N 1
ATOM 2111 C CA . LEU A 1 318 ? 16.676 14.638 2.960 1.00 33.17 298 LEU A CA 1
ATOM 2112 C C . LEU A 1 318 ? 16.749 16.152 3.068 1.00 34.94 298 LEU A C 1
ATOM 2113 O O . LEU A 1 318 ? 15.699 16.795 3.120 1.00 32.82 298 LEU A O 1
ATOM 2118 N N . ARG A 1 319 ? 17.943 16.739 3.117 1.00 34.73 299 ARG A N 1
ATOM 2119 C CA . ARG A 1 319 ? 18.051 18.185 3.321 1.00 38.22 299 ARG A CA 1
ATOM 2120 C C . ARG A 1 319 ? 17.179 19.013 2.376 1.00 36.52 299 ARG A C 1
ATOM 2121 O O . ARG A 1 319 ? 16.479 19.916 2.857 1.00 38.67 299 ARG A O 1
ATOM 2129 N N . PRO A 1 320 ? 17.151 18.768 1.062 1.00 35.83 300 PRO A N 1
ATOM 2130 C CA . PRO A 1 320 ? 16.335 19.612 0.167 1.00 35.49 300 PRO A CA 1
ATOM 2131 C C . PRO A 1 320 ? 14.841 19.467 0.377 1.00 43.77 300 PRO A C 1
ATOM 2132 O O . PRO A 1 320 ? 14.072 20.216 -0.250 1.00 40.75 300 PRO A O 1
ATOM 2136 N N . TYR A 1 321 ? 14.395 18.525 1.215 1.00 41.47 301 TYR A N 1
ATOM 2137 C CA . TYR A 1 321 ? 12.970 18.230 1.322 1.00 44.16 301 TYR A CA 1
ATOM 2138 C C . TYR A 1 321 ? 12.357 18.575 2.657 1.00 43.99 301 TYR A C 1
ATOM 2139 O O . TYR A 1 321 ? 11.160 18.331 2.827 1.00 47.28 301 TYR A O 1
ATOM 2148 N N . PHE A 1 322 ? 13.143 18.981 3.644 1.00 47.16 302 PHE A N 1
ATOM 2149 C CA . PHE A 1 322 ? 12.589 19.310 4.947 1.00 48.03 302 PHE A CA 1
ATOM 2150 C C . PHE A 1 322 ? 11.830 20.622 4.858 1.00 56.96 302 PHE A C 1
ATOM 2151 O O . PHE A 1 322 ? 12.348 21.607 4.328 1.00 59.58 302 PHE A O 1
ATOM 2159 N N . LYS A 1 323 ? 10.614 20.642 5.391 1.00 62.71 303 LYS A N 1
ATOM 2160 C CA . LYS A 1 323 ? 9.863 21.879 5.520 1.00 62.33 303 LYS A CA 1
ATOM 2161 C C . LYS A 1 323 ? 10.295 22.600 6.792 1.00 66.59 303 LYS A C 1
ATOM 2162 O O . LYS A 1 323 ? 10.944 22.019 7.665 1.00 64.82 303 LYS A O 1
ATOM 2168 N N . PRO A 1 324 ? 9.954 23.884 6.920 1.00 70.95 304 PRO A N 1
ATOM 2169 C CA . PRO A 1 324 ? 10.508 24.689 8.025 1.00 72.79 304 PRO A CA 1
ATOM 2170 C C . PRO A 1 324 ? 10.126 24.177 9.406 1.00 74.03 304 PRO A C 1
ATOM 2171 O O . PRO A 1 324 ? 10.842 24.454 10.378 1.00 72.79 304 PRO A O 1
ATOM 2175 N N . ASN A 1 325 ? 9.025 23.434 9.508 1.00 71.62 305 ASN A N 1
ATOM 2176 C CA . ASN A 1 325 ? 8.487 22.863 10.738 1.00 78.98 305 ASN A CA 1
ATOM 2177 C C . ASN A 1 325 ? 9.131 21.543 11.134 1.00 75.17 305 ASN A C 1
ATOM 2178 O O . ASN A 1 325 ? 9.045 21.150 12.307 1.00 68.42 305 ASN A O 1
ATOM 2183 N N . ASP A 1 326 ? 9.733 20.842 10.180 1.00 65.67 306 ASP A N 1
ATOM 2184 C CA . ASP A 1 326 ? 9.950 19.411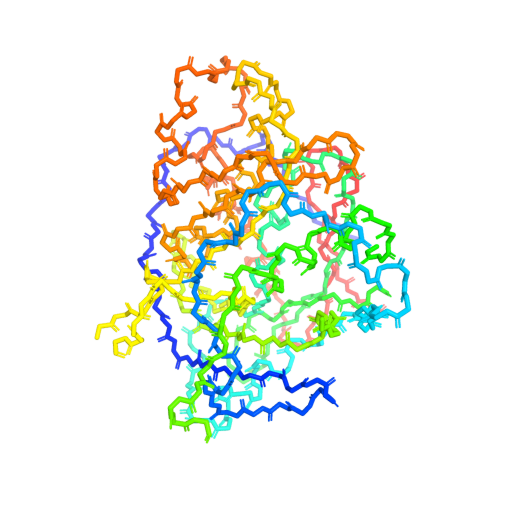 10.308 1.00 58.36 306 ASP A CA 1
ATOM 2185 C C . ASP A 1 326 ? 10.974 19.085 11.391 1.00 49.42 306 ASP A C 1
ATOM 2186 O O . ASP A 1 326 ? 11.838 19.895 11.741 1.00 43.21 306 ASP A O 1
ATOM 2191 N N . TRP A 1 327 ? 10.850 17.877 11.936 1.00 46.18 307 TRP A N 1
ATOM 2192 C CA . TRP A 1 327 ? 11.905 17.323 12.766 1.00 41.05 307 TRP A CA 1
ATOM 2193 C C . TRP A 1 327 ? 13.064 16.906 11.876 1.00 38.95 307 TRP A C 1
ATOM 2194 O O . TRP A 1 327 ? 12.856 16.266 10.848 1.00 39.95 307 TRP A O 1
ATOM 2205 N N . THR A 1 328 ? 14.271 17.289 12.258 1.00 39.56 308 THR A N 1
ATOM 2206 C CA . THR A 1 328 ? 15.477 16.997 11.504 1.00 41.64 308 THR A CA 1
ATOM 2207 C C . THR A 1 328 ? 16.407 16.109 12.317 1.00 40.13 308 THR A C 1
ATOM 2208 O O . THR A 1 328 ? 16.278 16.020 13.545 1.00 36.07 308 THR A O 1
ATOM 2212 N N . PRO A 1 329 ? 17.358 15.434 11.662 1.00 35.58 309 PRO A N 1
ATOM 2213 C CA . PRO A 1 329 ? 18.355 14.653 12.406 1.00 36.78 309 PRO A CA 1
ATOM 2214 C C . PRO A 1 329 ? 18.973 15.423 13.567 1.00 35.90 309 PRO A C 1
ATOM 2215 O O . PRO A 1 329 ? 19.042 14.902 14.687 1.00 37.72 309 PRO A O 1
ATOM 2219 N N . ASN A 1 330 ? 19.404 16.667 13.324 1.00 36.86 310 ASN A N 1
ATOM 2220 C CA . ASN A 1 330 ? 20.064 17.446 14.376 1.00 33.43 310 ASN A CA 1
ATOM 2221 C C . ASN A 1 330 ? 19.095 17.808 15.496 1.00 36.11 310 ASN A C 1
ATOM 2222 O O . ASN A 1 330 ? 19.450 17.734 16.677 1.00 32.75 310 ASN A O 1
ATOM 2227 N N . ARG A 1 331 ? 17.869 18.197 15.151 1.00 37.55 311 ARG A N 1
ATOM 2228 C CA . ARG A 1 331 ? 16.891 18.507 16.190 1.00 37.41 311 ARG A CA 1
ATOM 2229 C C . ARG A 1 331 ? 16.599 17.279 17.051 1.00 39.49 311 ARG A C 1
ATOM 2230 O O . ARG A 1 331 ? 16.526 17.374 18.283 1.00 39.81 311 ARG A O 1
ATOM 2238 N N . LEU A 1 332 ? 16.443 16.113 16.415 1.00 38.25 312 LEU A N 1
ATOM 2239 C CA . LEU A 1 332 ? 16.206 14.874 17.154 1.00 37.99 312 LEU A CA 1
ATOM 2240 C C . LEU A 1 332 ? 17.342 14.572 18.121 1.00 34.56 312 LEU A C 1
ATOM 2241 O O . LEU A 1 332 ? 17.104 14.147 19.258 1.00 30.07 312 LEU A O 1
ATOM 2246 N N . LEU A 1 333 ? 18.585 14.761 17.682 1.00 26.89 313 LEU A N 1
ATOM 2247 C CA . LEU A 1 333 ? 19.722 14.520 18.565 1.00 30.69 313 LEU A CA 1
ATOM 2248 C C . LEU A 1 333 ? 19.742 15.499 19.736 1.00 35.05 313 LEU A C 1
ATOM 2249 O O . LEU A 1 333 ? 20.051 15.113 20.872 1.00 33.18 313 LEU A O 1
ATOM 2254 N N . VAL A 1 334 ? 19.434 16.771 19.480 1.00 34.24 314 VAL A N 1
ATOM 2255 C CA . VAL A 1 334 ? 19.435 17.750 20.563 1.00 35.71 314 VAL A CA 1
ATOM 2256 C C . VAL A 1 334 ? 18.440 17.332 21.634 1.00 33.64 314 VAL A C 1
ATOM 2257 O O . VAL A 1 334 ? 18.784 17.221 22.816 1.00 36.95 314 VAL A O 1
ATOM 2261 N N . VAL A 1 335 ? 17.195 17.079 21.229 1.00 38.33 315 VAL A N 1
ATOM 2262 C CA . VAL A 1 335 ? 16.153 16.680 22.178 1.00 35.73 315 VAL A CA 1
ATOM 2263 C C . VAL A 1 335 ? 16.564 15.411 22.921 1.00 39.65 315 VAL A C 1
ATOM 2264 O O . VAL A 1 335 ? 16.446 15.325 24.151 1.00 35.98 315 VAL A O 1
ATOM 2268 N N . LEU A 1 336 ? 17.064 14.409 22.183 1.00 27.35 316 LEU A N 1
ATOM 2269 C CA . LEU A 1 336 ? 17.449 13.143 22.803 1.00 35.94 316 LEU A CA 1
ATOM 2270 C C . LEU A 1 336 ? 18.484 13.369 23.889 1.00 33.34 316 LEU A C 1
ATOM 2271 O O . LEU A 1 336 ? 18.390 12.798 24.982 1.00 35.92 316 LEU A O 1
ATOM 2276 N N . GLU A 1 337 ? 19.483 14.209 23.608 1.00 31.41 317 GLU A N 1
ATOM 2277 C CA . GLU A 1 337 ? 20.501 14.471 24.616 1.00 35.14 317 GLU A CA 1
ATOM 2278 C C . GLU A 1 337 ? 19.906 15.161 25.834 1.00 36.81 317 GLU A C 1
ATOM 2279 O O . GLU A 1 337 ? 20.366 14.933 26.959 1.00 35.00 317 GLU A O 1
ATOM 2285 N N . HIS A 1 338 ? 18.894 16.004 25.638 1.00 34.99 318 HIS A N 1
ATOM 2286 C CA . HIS A 1 338 ? 18.262 16.629 26.800 1.00 41.25 318 HIS A CA 1
ATOM 2287 C C . HIS A 1 338 ? 17.441 15.614 27.577 1.00 39.25 318 HIS A C 1
ATOM 2288 O O . HIS A 1 338 ? 17.449 15.610 28.820 1.00 37.48 318 HIS A O 1
ATOM 2295 N N . ALA A 1 339 ? 16.736 14.732 26.860 1.00 37.90 319 ALA A N 1
ATOM 2296 C CA . ALA A 1 339 ? 15.952 13.696 27.525 1.00 37.14 319 ALA A CA 1
ATOM 2297 C C . ALA A 1 339 ? 16.851 12.782 28.356 1.00 39.17 319 ALA A C 1
ATOM 2298 O O . ALA A 1 339 ? 16.548 12.474 29.517 1.00 32.50 319 ALA A O 1
ATOM 2300 N N . LEU A 1 340 ? 17.980 12.350 27.783 1.00 31.40 320 LEU A N 1
ATOM 2301 C CA . LEU A 1 340 ? 18.860 11.434 28.504 1.00 30.85 320 LEU A CA 1
ATOM 2302 C C . LEU A 1 340 ? 19.429 12.087 29.762 1.00 38.22 320 LEU A C 1
ATOM 2303 O O . LEU A 1 340 ? 19.478 11.463 30.832 1.00 35.44 320 LEU A O 1
ATOM 2308 N N . GLU A 1 341 ? 19.849 13.347 29.659 1.00 38.19 321 GLU A N 1
ATOM 2309 C CA . GLU A 1 341 ? 20.346 14.067 30.828 1.00 39.65 321 GLU A CA 1
ATOM 2310 C C . GLU A 1 341 ? 19.272 14.177 31.906 1.00 38.51 321 GLU A C 1
ATOM 2311 O O . GLU A 1 341 ? 19.556 14.042 33.104 1.00 35.95 321 GLU A O 1
ATOM 2317 N N . TRP A 1 342 ? 18.031 14.406 31.484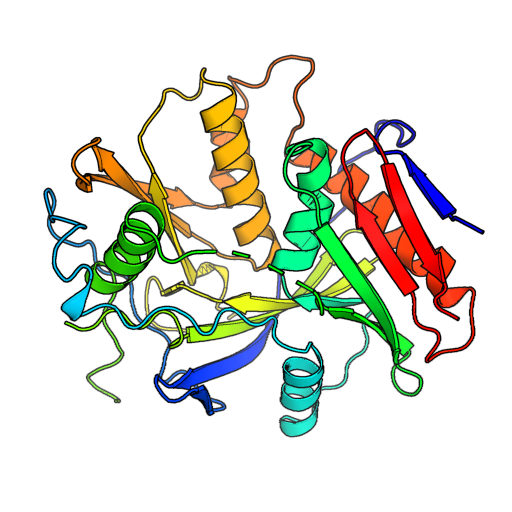 1.00 34.92 322 TRP A N 1
ATOM 2318 C CA . TRP A 1 342 ? 16.905 14.503 32.398 1.00 37.42 322 TRP A CA 1
ATOM 2319 C C . TRP A 1 342 ? 16.612 13.161 33.062 1.00 40.71 322 TRP A C 1
ATOM 2320 O O . TRP A 1 342 ? 16.386 13.094 34.277 1.00 35.49 322 TRP A O 1
ATOM 2331 N N . ILE A 1 343 ? 16.594 12.077 32.283 1.00 31.84 323 ILE A N 1
ATOM 2332 C CA . ILE A 1 343 ? 16.399 10.758 32.881 1.00 32.29 323 ILE A CA 1
ATOM 2333 C C . ILE A 1 343 ? 17.486 10.498 33.916 1.00 34.51 323 ILE A C 1
ATOM 2334 O O . ILE A 1 343 ? 17.212 10.085 35.051 1.00 37.47 323 ILE A O 1
ATOM 2339 N N . LYS A 1 344 ? 18.741 10.736 33.526 1.00 33.82 324 LYS A N 1
ATOM 2340 C CA . LYS A 1 344 ? 19.879 10.511 34.414 1.00 35.21 324 LYS A CA 1
ATOM 2341 C C . LYS A 1 344 ? 19.751 11.331 35.697 1.00 41.14 324 LYS A C 1
ATOM 2342 O O . LYS A 1 344 ? 19.882 10.799 36.807 1.00 36.70 324 LYS A O 1
ATOM 2348 N N . GLN A 1 345 ? 19.484 12.630 35.560 1.00 35.71 325 GLN A N 1
ATOM 2349 C CA . GLN A 1 345 ? 19.334 13.490 36.732 1.00 40.57 325 GLN A CA 1
ATOM 2350 C C . GLN A 1 345 ? 18.243 12.969 37.657 1.00 38.25 325 GLN A C 1
ATOM 2351 O O . GLN A 1 345 ? 18.434 12.887 38.873 1.00 42.16 325 GLN A O 1
ATOM 2357 N N . THR A 1 346 ? 17.091 12.613 37.092 1.00 37.34 326 THR A N 1
ATOM 2358 C CA . THR A 1 346 ? 15.961 12.155 37.888 1.00 36.71 326 THR A CA 1
ATOM 2359 C C . THR A 1 346 ? 16.262 10.836 38.594 1.00 42.06 326 THR A C 1
ATOM 2360 O O . THR A 1 346 ? 15.991 10.685 39.794 1.00 39.07 326 THR A O 1
ATOM 2364 N N . VAL A 1 347 ? 16.817 9.863 37.864 1.00 38.12 327 VAL A N 1
ATOM 2365 C CA . VAL A 1 347 ? 17.107 8.562 38.454 1.00 37.16 327 VAL A CA 1
ATOM 2366 C C . VAL A 1 347 ? 18.173 8.681 39.517 1.00 40.22 327 VAL A C 1
ATOM 2367 O O . VAL A 1 347 ? 18.007 8.182 40.640 1.00 40.58 327 VAL A O 1
ATOM 2371 N N . LYS A 1 348 ? 19.335 9.227 39.141 1.00 40.79 328 LYS A N 1
ATOM 2372 C CA . LYS A 1 348 ? 20.391 9.427 40.121 1.00 40.94 328 LYS A CA 1
ATOM 2373 C C . LYS A 1 348 ? 19.895 10.247 41.225 1.00 54.83 328 LYS A C 1
ATOM 2374 O O . LYS A 1 348 ? 20.443 10.256 42.339 1.00 39.68 328 LYS A O 1
ATOM 2380 N N . GLN A 1 349 ? 18.947 11.061 40.942 1.00 52.32 329 GLN A N 1
ATOM 2381 C CA . GLN A 1 349 ? 18.522 11.519 42.218 1.00 50.21 329 GLN A CA 1
ATOM 2382 C C . GLN A 1 349 ? 17.849 10.478 43.046 1.00 58.11 329 GLN A C 1
ATOM 2383 O O . GLN A 1 349 ? 17.003 11.013 43.644 1.00 62.64 329 GLN A O 1
ATOM 2389 N N . HIS A 1 350 ? 18.012 9.134 43.055 1.00 56.48 330 HIS A N 1
ATOM 2390 C CA . HIS A 1 350 ? 17.484 8.259 44.111 1.00 45.68 330 HIS A CA 1
ATOM 2391 C C . HIS A 1 350 ? 18.450 7.119 44.457 1.00 45.15 330 HIS A C 1
ATOM 2392 O O . HIS A 1 350 ? 19.342 6.847 43.648 1.00 44.08 330 HIS A O 1
ATOM 2399 N N . PRO A 1 351 ? 18.264 6.361 45.566 1.00 50.56 331 PRO A N 1
ATOM 2400 C CA . PRO A 1 351 ? 19.165 5.184 45.802 1.00 47.15 331 PRO A CA 1
ATOM 2401 C C . PRO A 1 351 ? 19.065 4.142 44.680 1.00 45.62 331 PRO A C 1
ATOM 2402 O O . PRO A 1 351 ? 18.014 4.013 44.037 1.00 41.61 331 PRO A O 1
ATOM 2406 N N . PRO A 1 352 ? 20.151 3.406 44.424 1.00 42.45 332 PRO A N 1
ATOM 2407 C CA . PRO A 1 352 ? 20.083 2.400 43.346 1.00 46.45 332 PRO A CA 1
ATOM 2408 C C . PRO A 1 352 ? 19.061 1.325 43.678 1.00 45.94 332 PRO A C 1
ATOM 2409 O O . PRO A 1 352 ? 18.636 1.166 44.823 1.00 44.55 332 PRO A O 1
ATOM 2413 N N . SER A 1 353 ? 18.655 0.583 42.650 1.00 44.20 333 SER A N 1
ATOM 2414 C CA . SER A 1 353 ? 17.610 -0.436 42.716 1.00 45.32 333 SER A CA 1
ATOM 2415 C C . SER A 1 353 ? 16.213 0.163 42.842 1.00 45.77 333 SER A C 1
ATOM 2416 O O . SER A 1 353 ? 15.247 -0.596 43.014 1.00 48.35 333 SER A O 1
ATOM 2419 N N . THR A 1 354 ? 16.069 1.487 42.787 1.00 42.33 334 THR A N 1
ATOM 2420 C CA . THR A 1 354 ? 14.750 2.097 42.678 1.00 41.23 334 THR A CA 1
ATOM 2421 C C . THR A 1 354 ? 14.242 1.911 41.254 1.00 43.32 334 THR A C 1
ATOM 2422 O O . THR A 1 354 ? 14.948 2.226 40.289 1.00 37.67 334 THR A O 1
ATOM 2426 N N . GLU A 1 355 ? 13.020 1.411 41.122 1.00 38.13 335 GLU A N 1
ATOM 2427 C CA . GLU A 1 355 ? 12.426 1.134 39.822 1.00 48.69 335 GLU A CA 1
ATOM 2428 C C . GLU A 1 355 ? 11.582 2.315 39.360 1.00 46.36 335 GLU A C 1
ATOM 2429 O O . GLU A 1 355 ? 10.809 2.880 40.148 1.00 39.21 335 GLU A O 1
ATOM 2435 N N . PHE A 1 356 ? 11.745 2.684 38.089 1.00 34.36 336 PHE A N 1
ATOM 2436 C CA . PHE A 1 356 ? 10.978 3.733 37.424 1.00 36.50 336 PHE A CA 1
ATOM 2437 C C . PHE A 1 356 ? 10.384 3.186 36.136 1.00 33.74 336 PHE A C 1
ATOM 2438 O O . PHE A 1 356 ? 10.928 2.263 35.514 1.00 32.66 336 PHE A O 1
ATOM 2446 N N . THR A 1 357 ? 9.280 3.788 35.709 1.00 33.19 337 THR A N 1
ATOM 2447 C CA . THR A 1 357 ? 8.824 3.631 34.337 1.00 35.97 337 THR A CA 1
ATOM 2448 C C . THR A 1 357 ? 8.942 4.951 33.590 1.00 35.55 337 THR A C 1
ATOM 2449 O O . THR A 1 357 ? 8.689 6.030 34.142 1.00 32.17 337 THR A O 1
ATOM 2453 N N . LEU A 1 358 ? 9.368 4.845 32.343 1.00 33.02 338 LEU A N 1
ATOM 2454 C CA . LEU A 1 358 ? 9.422 5.951 31.401 1.00 31.82 338 LEU A CA 1
ATOM 2455 C C . LEU A 1 358 ? 8.346 5.689 30.357 1.00 32.12 338 LEU A C 1
ATOM 2456 O O . LEU A 1 358 ? 8.380 4.661 29.678 1.00 37.91 338 LEU A O 1
ATOM 2461 N N . SER A 1 359 ? 7.395 6.602 30.225 1.00 31.21 339 SER A N 1
ATOM 2462 C CA . SER A 1 359 ? 6.236 6.367 29.381 1.00 32.56 339 SER A CA 1
ATOM 2463 C C . SER A 1 359 ? 6.132 7.448 28.317 1.00 36.62 339 SER A C 1
ATOM 2464 O O . SER A 1 359 ? 6.507 8.602 28.542 1.00 41.86 339 SER A O 1
ATOM 2467 N N . TYR A 1 360 ? 5.634 7.056 27.148 1.00 38.84 340 TYR A N 1
ATOM 2468 C CA . TYR A 1 360 ? 5.197 7.992 26.120 1.00 40.30 340 TYR A CA 1
ATOM 2469 C C . TYR A 1 360 ? 3.844 7.518 25.623 1.00 46.42 340 TYR A C 1
ATOM 2470 O O . TYR A 1 360 ? 3.713 6.371 25.181 1.00 42.93 340 TYR A O 1
ATOM 2479 N N . THR A 1 361 ? 2.843 8.391 25.701 1.00 45.17 341 THR A N 1
ATOM 2480 C CA . THR A 1 361 ? 1.462 8.045 25.380 1.00 50.99 341 THR A CA 1
ATOM 2481 C C . THR A 1 361 ? 0.853 9.053 24.414 1.00 57.19 341 THR A C 1
ATOM 2482 O O . THR A 1 361 ? -0.356 9.292 24.435 1.00 56.79 341 THR A O 1
ATOM 2486 N N . GLY A 1 362 ? 1.679 9.643 23.556 1.00 57.64 342 GLY A N 1
ATOM 2487 C CA . GLY A 1 362 ? 1.253 10.716 22.681 1.00 56.11 342 GLY A CA 1
ATOM 2488 C C . GLY A 1 362 ? 1.605 12.070 23.258 1.00 56.61 342 GLY A C 1
ATOM 2489 O O . GLY A 1 362 ? 2.189 12.203 24.340 1.00 55.42 342 GLY A O 1
ATOM 2490 N N . GLY A 1 363 ? 1.237 13.096 22.502 1.00 59.11 343 GLY A N 1
ATOM 2491 C CA . GLY A 1 363 ? 1.509 14.453 22.928 1.00 56.35 343 GLY A CA 1
ATOM 2492 C C . GLY A 1 363 ? 2.986 14.800 22.838 1.00 58.98 343 GLY A C 1
ATOM 2493 O O . GLY A 1 363 ? 3.730 14.284 22.002 1.00 62.32 343 GLY A O 1
ATOM 2494 N N . SER A 1 364 ? 3.415 15.683 23.735 1.00 56.89 344 SER A N 1
ATOM 2495 C CA . SER A 1 364 ? 4.710 16.337 23.619 1.00 57.39 344 SER A CA 1
ATOM 2496 C C . SER A 1 364 ? 5.664 15.957 24.745 1.00 54.25 344 SER A C 1
ATOM 2497 O O . SER A 1 364 ? 6.724 16.581 24.884 1.00 52.07 344 SER A O 1
ATOM 2500 N N . LYS A 1 365 ? 5.319 14.960 25.561 1.00 51.42 345 LYS A N 1
ATOM 2501 C CA . LYS A 1 365 ? 6.036 14.756 26.811 1.00 49.30 345 LYS A CA 1
ATOM 2502 C C . LYS A 1 365 ? 6.351 13.291 27.081 1.00 44.21 345 LYS A C 1
ATOM 2503 O O . LYS A 1 365 ? 5.573 12.395 26.744 1.00 43.59 345 LYS A O 1
ATOM 2509 N N . LEU A 1 366 ? 7.506 13.074 27.699 1.00 37.63 346 LEU A N 1
ATOM 2510 C CA . LEU A 1 366 ? 7.835 11.830 28.373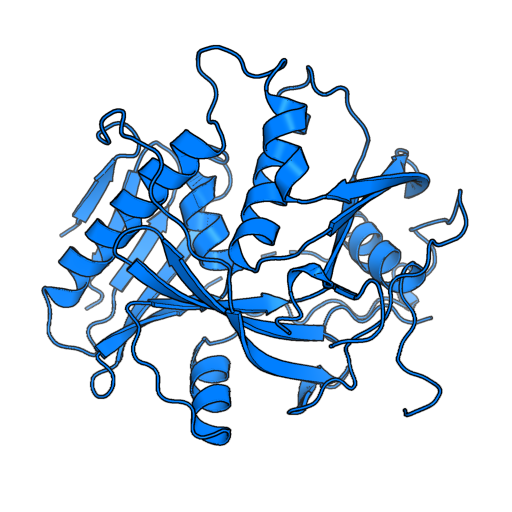 1.00 39.02 346 LEU A CA 1
ATOM 2511 C C . LEU A 1 366 ? 7.456 11.969 29.838 1.00 39.56 346 LEU A C 1
ATOM 2512 O O . LEU A 1 366 ? 7.588 13.054 30.414 1.00 42.87 346 LEU A O 1
ATOM 2517 N N . VAL A 1 367 ? 7.025 10.869 30.451 1.00 39.25 347 VAL A N 1
ATOM 2518 C CA . VAL A 1 367 ? 6.710 10.862 31.879 1.00 39.44 347 VAL A CA 1
ATOM 2519 C C . VAL A 1 367 ? 7.480 9.737 32.565 1.00 38.82 347 VAL A C 1
ATOM 2520 O O . VAL A 1 367 ? 7.398 8.569 32.157 1.00 36.12 347 VAL A O 1
ATOM 2524 N N . LEU A 1 368 ? 8.227 10.110 33.605 1.00 32.44 348 LEU A N 1
ATOM 2525 C CA . LEU A 1 368 ? 8.961 9.197 34.470 1.00 33.00 348 LEU A CA 1
ATOM 2526 C C . LEU A 1 368 ? 8.193 9.058 35.779 1.00 39.46 348 LEU A C 1
ATOM 2527 O O . LEU A 1 368 ? 7.894 10.067 36.424 1.00 36.02 348 LEU A O 1
ATOM 2532 N N . ARG A 1 369 ? 7.888 7.821 36.169 1.00 37.77 349 ARG A N 1
ATOM 2533 C CA . ARG A 1 369 ? 7.209 7.509 37.423 1.00 40.56 349 ARG A CA 1
ATOM 2534 C C . ARG A 1 369 ? 8.094 6.608 38.270 1.00 36.96 349 ARG A C 1
ATOM 2535 O O . ARG A 1 369 ? 8.699 5.667 37.754 1.00 42.33 349 ARG A O 1
ATOM 2543 N N . GLN A 1 370 ? 8.165 6.877 39.567 1.00 41.04 350 GLN A N 1
ATOM 2544 C CA . GLN A 1 370 ? 8.798 5.947 40.494 1.00 44.52 350 GLN A CA 1
ATOM 2545 C C . GLN A 1 370 ? 7.804 4.846 40.844 1.00 47.15 350 GLN A C 1
ATOM 2546 O O . GLN A 1 370 ? 6.640 5.131 41.134 1.00 50.34 350 GLN A O 1
ATOM 2552 N N . ILE A 1 371 ? 8.247 3.598 40.798 1.00 44.16 351 ILE A N 1
ATOM 2553 C CA . ILE A 1 371 ? 7.363 2.481 41.115 1.00 54.74 351 ILE A CA 1
ATOM 2554 C C . ILE A 1 371 ? 7.463 2.166 42.598 1.00 61.96 351 ILE A C 1
ATOM 2555 O O . ILE A 1 371 ? 8.566 2.079 43.157 1.00 58.84 351 ILE A O 1
ATOM 2560 N N . ILE A 1 372 ? 6.311 1.987 43.226 1.00 67.87 352 ILE A N 1
ATOM 2561 C CA . ILE A 1 372 ? 6.233 1.633 44.632 1.00 73.62 352 ILE A CA 1
ATOM 2562 C C . ILE A 1 372 ? 5.205 0.526 44.796 1.00 77.51 352 ILE A C 1
ATOM 2563 O O . ILE A 1 372 ? 4.298 0.396 43.971 1.00 84.13 352 ILE A O 1
#

Nearest PDB structures (foldseek):
  6wug-assembly1_A  TM=1.003E+00  e=8.819E-72  Schizosaccharomyces pombe
  6wui-assembly1_A  TM=1.003E+00  e=3.040E-69  Schizosaccharomyces pombe
  3fqg-assembly1_A  TM=1.000E+00  e=1.253E-68  Schizosaccharomyces pombe
  3fqd-assembly1_B  TM=9.887E-01  e=3.833E-64  Schizosaccharomyces pombe
  5bto-assembly1_A  TM=8.578E-01  e=1.280E-24  Scheffersomyces stipitis CBS 6054

GO terms:
  GO:0110155 NAD-cap decapping (P, IDA)
  GO:0110152 RNA NAD+-cap (NAD+-forming) hydrolase activity (F, IDA)
  GO:0110152 RNA NAD+-cap (NAD+-forming) hydrolase activity (F, EXP)
  GO:0000956 nuclear-transcribed mRNA catabolic process (P, IDA)
  GO:0034353 mRNA 5'-diphosphatase activity (F, IDA)
  GO:0140432 5'-hydroxyl dinucleotide hydrolase activity (F, IDA)
  GO:0019003 GDP binding (F, IDA)
  GO:1990174 phosphodiesterase decapping endonuclease activity (F, IDA)
  GO:0000448 cleavage in ITS2 between 5.8S rRNA and LSU-rRNA of tricistronic rRNA transcript (SSU-rRNA, 5.8S rRNA, LSU-rRNA) (P, IC)
  GO:0005634 nucleus (C, HDA)
  GO:0005829 cytosol (C, HDA)
  GO:0005515 protein binding (F, IPI)

Foldseek 3Di:
DWDKDFLVPQDDDFQFDKDQWFFPAKWWQDLVRDIGRDCQLAWAFDDFDAQDFLCPPPPVLEDWAPPFWDFLVVVVVRCVVVVHADQFAEEEALVVLLCVLLCVVPLPDKAKKKWFQDQPRRHIYITHGDADDSVRSLFQSNLVRGTGGDDPPHSHRRVSTFMKTWTWMDQHPGTYTHIYTFSHFHDDQDVGRQLRTEAEEEEADDDLLDPVVLSVLLSVLSSSVSNNHQWYWYQHADPSSTGHDIDIDGSVCSLVVNVVRDDPPDDGNSSSSSSSVVVSVVVSVVNVVDRGPFMWMWIRNGDGMIMIGTDD

Organism: Schizosaccharomyces pombe (strain 972 / ATCC 24843) (NCBI:txid284812)

Solvent-accessible surface area: 15316 Å² total; per-residue (Å²): 193,84,79,85,19,22,4,148,116,11,79,131,49,172,64,11,105,42,46,101,13,77,33,44,7,17,6,0,39,14,113,127,138,106,64,48,75,62,59,57,54,12,18,44,18,154,66,9,101,93,130,21,60,0,33,80,16,45,91,121,98,16,98,67,20,85,67,93,54,56,62,6,52,48,0,65,70,6,1,120,84,87,69,52,134,19,90,18,19,0,0,0,46,10,31,8,0,18,67,5,2,5,3,13,7,16,74,196,74,103,20,73,0,48,2,28,19,9,86,133,44,30,0,1,27,0,25,38,100,150,96,76,81,107,92,42,0,10,23,50,18,0,50,41,48,0,34,87,75,42,107,233,121,109,159,35,3,23,21,20,60,52,3,9,0,0,0,77,0,44,0,21,144,0,107,1,0,0,1,6,70,4,24,0,0,87,61,138,55,75,159,22,12,0,107,37,0,1,12,2,43,27,2,69,112,100,89,32,124,56,114,37,10,13,44,77,6,4,59,18,7,0,40,0,49,0,0,10,6,6,38,0,0,2,0,17,39,41,105,108,0,40,0,70,49,43,71,91,16,85,8,105,73,0,33,132,65,0,191,109,61,44,136,142,141,27,30,40,9,84,60,0,8,3,5,1,35,56,1,0,48,29,0,14,105,2,2,118,95,64,99,60,66,21,60,4,9,0,9,2,100,18,60,33,88,0,22,3,98,77,65,188

InterPro domains:
  IPR013961 RAI1-like [PF08652] (20-344)
  IPR039039 RAI1-like family [PTHR12395] (18-338)

B-factor: mean 40.76, std 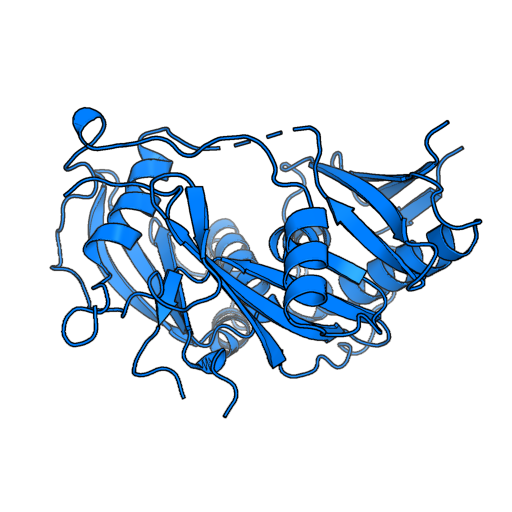12.4, range [21.44, 105.74]

Radius of gyration: 19.5 Å; Cα contacts (8 Å, |Δi|>4): 630; chains: 1; bounding box: 38×48×54 Å

Secondary structure (DSSP, 8-state):
-EEEEESTTSPP-PPPPBPPPEEEEEEEE-TT--EESSSTTPPEE-PPPTT-BTTTTTTTTB-----SPPPTHHHHHHHHHTT----SSEEEEHHHHHHHHHGGG-TT--EEEEEEE-TTT--EEEE-----SHHHHHHHHHHHHTEE---TT---B-TT-EEEEEEEEEETTEEEEEEEEE-EESS-----SGGGEEEEEEE----TTSHHHHHHHHHHHHHHHTTT--EEEEEEE-TT-BEEEEEEEETTHHHHHHGGG--TT---HHHHHHHHHHHHHHHHHHHHTS-TT-EEEEEE-STTEEEEEE--